Protein AF-A0A6L7KL65-F1 (afdb_monomer_lite)

pLDDT: mean 87.87, std 12.89, range [44.25, 98.12]

Structure (mmCIF, N/CA/C/O backbone):
data_AF-A0A6L7KL65-F1
#
_entry.id   AF-A0A6L7KL65-F1
#
loop_
_atom_site.group_PDB
_atom_site.id
_atom_site.type_symbol
_atom_site.label_atom_id
_atom_site.label_alt_id
_atom_site.label_comp_id
_atom_site.label_asym_id
_atom_site.label_entity_id
_atom_site.label_seq_id
_atom_site.pdbx_PDB_ins_code
_atom_site.Cartn_x
_atom_site.Cartn_y
_atom_site.Cartn_z
_atom_site.occupancy
_atom_site.B_iso_or_equiv
_atom_site.auth_seq_id
_atom_site.auth_comp_id
_atom_site.auth_asym_id
_atom_site.auth_atom_id
_atom_site.pdbx_PDB_model_num
ATOM 1 N N . LEU A 1 1 ? 13.864 4.054 -3.750 1.00 54.00 1 LEU A N 1
ATOM 2 C CA . LEU A 1 1 ? 14.875 3.076 -4.238 1.00 54.00 1 LEU A CA 1
ATOM 3 C C . LEU A 1 1 ? 14.651 2.678 -5.703 1.00 54.00 1 LEU A C 1
ATOM 5 O O . LEU A 1 1 ? 15.575 2.737 -6.502 1.00 54.00 1 LEU A O 1
ATOM 9 N N . LEU A 1 2 ? 13.419 2.357 -6.098 1.00 56.28 2 LEU A N 1
ATOM 10 C CA . LEU A 1 2 ? 13.111 1.905 -7.457 1.00 56.28 2 LEU A CA 1
ATOM 11 C C . LEU A 1 2 ? 13.418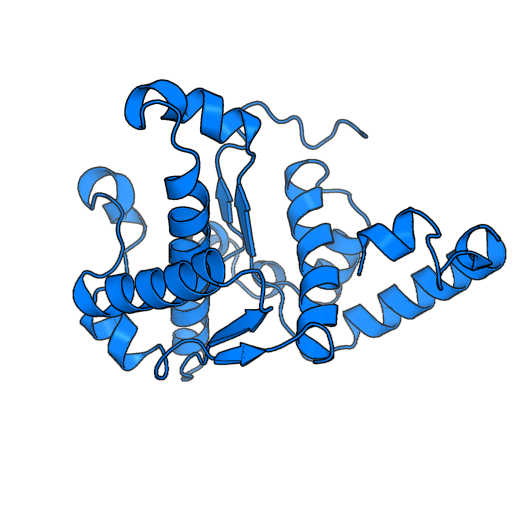 2.913 -8.587 1.00 56.28 2 LEU A C 1
ATOM 13 O O . LEU A 1 2 ? 13.883 2.522 -9.655 1.00 56.28 2 LEU A O 1
ATOM 17 N N . LEU A 1 3 ? 13.208 4.213 -8.352 1.00 50.38 3 LEU A N 1
ATOM 18 C CA . LEU A 1 3 ? 13.589 5.263 -9.310 1.00 50.38 3 LEU A CA 1
ATOM 19 C C . LEU A 1 3 ? 15.109 5.310 -9.557 1.00 50.38 3 LEU A C 1
ATOM 21 O O . LEU A 1 3 ? 15.541 5.690 -10.642 1.00 50.38 3 LEU A O 1
ATOM 25 N N . LEU A 1 4 ? 15.917 4.892 -8.575 1.00 55.88 4 LEU A N 1
ATOM 26 C CA . LEU A 1 4 ? 17.373 4.815 -8.714 1.00 55.88 4 LEU A CA 1
ATOM 27 C C . LEU A 1 4 ? 17.784 3.595 -9.547 1.00 55.88 4 LEU A C 1
ATOM 29 O O . LEU A 1 4 ? 18.629 3.745 -10.428 1.00 55.88 4 LEU A O 1
ATOM 33 N N . PHE A 1 5 ? 17.134 2.441 -9.332 1.00 61.91 5 PHE A N 1
ATOM 34 C CA . PHE A 1 5 ? 17.335 1.232 -10.140 1.00 61.91 5 PHE A CA 1
ATOM 35 C C . PHE A 1 5 ? 17.024 1.474 -11.618 1.00 61.91 5 PHE A C 1
ATOM 37 O O . PHE A 1 5 ? 17.846 1.193 -12.482 1.00 61.91 5 PHE A O 1
ATOM 44 N N . ARG A 1 6 ? 15.861 2.062 -11.915 1.00 58.38 6 ARG A N 1
ATOM 45 C CA . ARG A 1 6 ? 15.413 2.273 -13.300 1.00 58.38 6 ARG A CA 1
ATOM 46 C C . ARG A 1 6 ? 16.211 3.321 -14.064 1.00 58.38 6 ARG A C 1
ATOM 48 O O . ARG A 1 6 ? 16.315 3.234 -15.278 1.00 58.38 6 ARG A O 1
ATOM 55 N N . GLY A 1 7 ? 16.743 4.320 -13.366 1.00 60.03 7 GLY A N 1
ATOM 56 C CA . GLY A 1 7 ? 17.545 5.369 -13.989 1.00 60.03 7 GLY A CA 1
ATOM 57 C C . GLY A 1 7 ? 19.041 5.063 -14.055 1.00 60.03 7 GLY A C 1
ATOM 58 O O . GLY A 1 7 ? 19.783 5.922 -14.529 1.00 60.03 7 GLY A O 1
ATOM 59 N N . GLY A 1 8 ? 19.501 3.924 -13.515 1.00 61.38 8 GLY A N 1
ATOM 60 C CA . GLY A 1 8 ? 20.928 3.620 -13.362 1.00 61.38 8 GLY A CA 1
ATOM 61 C C . GLY A 1 8 ? 21.692 4.764 -12.687 1.00 61.38 8 GLY A C 1
ATOM 62 O O . GLY A 1 8 ? 22.752 5.180 -13.160 1.00 61.38 8 GLY A O 1
ATOM 63 N N . ARG A 1 9 ? 21.093 5.379 -11.657 1.00 72.06 9 ARG A N 1
ATOM 64 C CA . ARG A 1 9 ? 21.612 6.614 -11.051 1.00 72.06 9 ARG A CA 1
ATOM 65 C C . ARG A 1 9 ? 22.542 6.307 -9.882 1.00 72.06 9 ARG A C 1
ATOM 67 O O . ARG A 1 9 ? 22.275 5.405 -9.089 1.00 72.06 9 ARG A O 1
ATOM 74 N N . VAL A 1 10 ? 23.584 7.128 -9.735 1.00 78.62 10 VAL A N 1
ATOM 75 C CA . VAL A 1 10 ? 24.535 7.091 -8.610 1.00 78.62 10 VAL A CA 1
ATOM 76 C C . VAL A 1 10 ? 25.128 5.680 -8.451 1.00 78.62 10 VAL A C 1
ATOM 78 O O . VAL A 1 10 ? 25.749 5.178 -9.384 1.00 78.62 10 VAL A O 1
ATOM 81 N N . ASN A 1 11 ? 24.863 5.004 -7.329 1.00 79.75 11 ASN A N 1
ATOM 82 C CA . ASN A 1 11 ? 25.394 3.682 -6.980 1.00 79.75 11 ASN A CA 1
ATOM 83 C C . ASN A 1 11 ? 24.841 2.533 -7.843 1.00 79.75 11 ASN A C 1
ATOM 85 O O . ASN A 1 11 ? 25.248 1.388 -7.673 1.00 79.75 11 ASN A O 1
ATOM 89 N N . PHE A 1 12 ? 23.916 2.825 -8.760 1.00 83.44 12 PHE A N 1
ATOM 90 C CA . PHE A 1 12 ? 23.309 1.856 -9.674 1.00 83.44 12 PHE A CA 1
ATOM 91 C C . PHE A 1 12 ? 23.705 2.084 -11.135 1.00 83.44 12 PHE A C 1
ATOM 93 O O . PHE A 1 12 ? 23.078 1.534 -12.034 1.00 83.44 12 PHE A O 1
ATOM 100 N N . SER A 1 13 ? 24.744 2.882 -11.400 1.00 85.56 13 SER A N 1
ATOM 101 C CA . SER A 1 13 ? 25.255 3.118 -12.760 1.00 85.56 13 SER A CA 1
ATOM 102 C C . SER A 1 13 ? 25.654 1.834 -13.490 1.00 85.56 13 SER A C 1
ATOM 104 O O . SER A 1 13 ? 25.517 1.757 -14.708 1.00 85.56 13 SER A O 1
ATOM 106 N N . TRP A 1 14 ? 26.068 0.805 -12.753 1.00 86.19 14 TRP A N 1
ATOM 107 C CA . TRP A 1 14 ? 26.394 -0.517 -13.284 1.00 86.19 14 TRP A CA 1
ATOM 108 C C . TRP A 1 14 ? 25.188 -1.252 -13.892 1.00 86.19 14 TRP A C 1
ATOM 110 O O . TRP A 1 14 ? 25.396 -2.103 -14.751 1.00 86.19 14 TRP A O 1
ATOM 120 N N . LEU A 1 15 ? 23.944 -0.883 -13.545 1.00 86.81 15 LEU A N 1
ATOM 121 C CA . LEU A 1 15 ? 22.729 -1.398 -14.201 1.00 86.81 15 LEU A CA 1
ATOM 122 C C . LEU A 1 15 ? 22.558 -0.890 -15.639 1.00 86.81 15 LEU A C 1
ATOM 124 O O . LEU A 1 15 ? 21.648 -1.319 -16.339 1.00 86.81 15 LEU A O 1
ATOM 128 N N . LYS A 1 16 ? 23.419 0.020 -16.108 1.00 85.50 16 LYS A N 1
ATOM 129 C CA . LYS A 1 16 ? 23.490 0.360 -17.534 1.00 85.50 16 LYS A CA 1
ATOM 130 C C . LYS A 1 16 ? 24.086 -0.776 -18.369 1.00 85.50 16 LYS A C 1
ATOM 132 O O . LYS A 1 16 ? 23.892 -0.780 -19.578 1.00 85.50 16 LYS A O 1
ATOM 137 N N . ASN A 1 17 ? 24.800 -1.719 -17.746 1.00 89.38 17 ASN A N 1
ATOM 138 C CA . ASN A 1 17 ? 25.206 -2.957 -18.400 1.00 89.38 17 ASN A CA 1
ATOM 139 C C . ASN A 1 17 ? 23.986 -3.906 -18.471 1.00 89.38 17 ASN A C 1
ATOM 141 O O . ASN A 1 17 ? 23.485 -4.299 -17.413 1.00 89.38 17 ASN A O 1
ATOM 145 N N . PRO A 1 18 ? 23.514 -4.287 -19.675 1.00 88.81 18 PRO A N 1
ATOM 146 C CA . PRO A 1 18 ? 22.304 -5.095 -19.829 1.00 88.81 18 PRO A CA 1
ATOM 147 C C . PRO A 1 18 ? 22.384 -6.477 -19.178 1.00 88.81 18 PRO A C 1
ATOM 149 O O . PRO A 1 18 ? 21.407 -6.917 -18.582 1.00 88.81 18 PRO A O 1
ATOM 152 N N . GLU A 1 19 ? 23.534 -7.147 -19.248 1.00 90.62 19 GLU A N 1
ATOM 153 C CA . GLU A 1 19 ? 23.715 -8.491 -18.685 1.00 90.62 19 GLU A CA 1
ATOM 154 C C . GLU A 1 19 ? 23.601 -8.452 -17.161 1.00 90.62 19 GLU A C 1
ATOM 156 O O . GLU A 1 19 ? 22.791 -9.171 -16.573 1.00 90.62 19 GLU A O 1
ATOM 161 N N . ARG A 1 20 ? 24.314 -7.511 -16.528 1.00 89.69 20 ARG A N 1
ATOM 162 C CA . ARG A 1 20 ? 24.231 -7.295 -15.075 1.00 89.69 20 ARG A CA 1
ATOM 163 C C . ARG A 1 20 ? 22.839 -6.861 -14.636 1.00 89.69 20 ARG A C 1
ATOM 165 O O . ARG A 1 20 ? 22.394 -7.229 -13.554 1.00 89.69 20 ARG A O 1
ATOM 172 N N . ALA A 1 21 ? 22.151 -6.062 -15.451 1.00 88.06 21 ALA A N 1
ATOM 173 C CA . ALA A 1 21 ? 20.786 -5.648 -15.159 1.00 88.06 21 ALA A CA 1
ATOM 174 C C . ALA A 1 21 ? 19.811 -6.828 -15.203 1.00 88.06 21 ALA A C 1
ATOM 176 O O . ALA A 1 21 ? 18.972 -6.945 -14.314 1.00 88.06 21 ALA A O 1
ATOM 177 N N . VAL A 1 22 ? 19.921 -7.706 -16.204 1.00 89.38 22 VAL A N 1
ATOM 178 C CA . VAL A 1 22 ? 19.080 -8.906 -16.317 1.00 89.38 22 VAL A CA 1
ATOM 179 C C . VAL A 1 22 ? 19.305 -9.837 -15.130 1.00 89.38 22 VAL A C 1
ATOM 181 O O . VAL A 1 22 ? 18.333 -10.263 -14.507 1.00 89.38 22 VAL A O 1
ATOM 184 N N . GLU A 1 23 ? 20.563 -10.112 -14.789 1.00 92.69 23 GLU A N 1
ATOM 185 C CA . GLU A 1 23 ? 20.916 -10.958 -13.648 1.00 92.69 23 GLU A CA 1
ATOM 186 C C . GLU A 1 23 ? 20.381 -10.378 -12.334 1.00 92.69 23 GLU A C 1
ATOM 188 O O . GLU A 1 23 ? 19.606 -11.037 -11.639 1.00 92.69 23 GLU A O 1
ATOM 193 N N . PHE A 1 24 ? 20.684 -9.109 -12.052 1.00 92.19 24 PHE A N 1
ATOM 194 C CA . P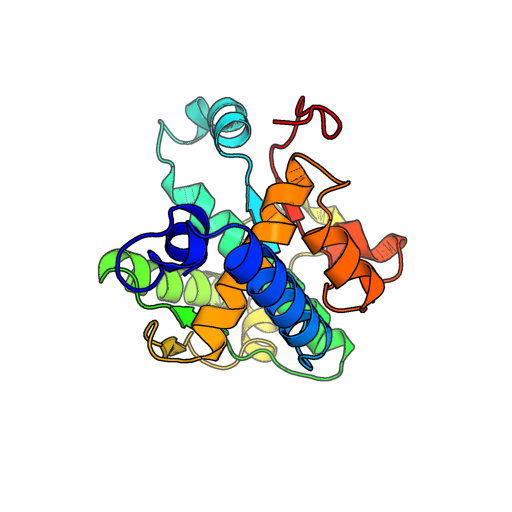HE A 1 24 ? 20.231 -8.445 -10.834 1.00 92.19 24 PHE A CA 1
ATOM 195 C C . PHE A 1 24 ? 18.707 -8.383 -10.721 1.00 92.19 24 PHE A C 1
ATOM 197 O O . PHE A 1 24 ? 18.159 -8.604 -9.646 1.00 92.19 24 PHE A O 1
ATOM 204 N N . LEU A 1 25 ? 17.994 -8.060 -11.806 1.00 89.62 25 LEU A N 1
ATOM 205 C CA . LEU A 1 25 ? 16.533 -7.974 -11.769 1.00 89.62 25 LEU A CA 1
ATOM 206 C C . LEU A 1 25 ? 15.889 -9.345 -11.541 1.00 89.62 25 LEU A C 1
ATOM 208 O O . LEU A 1 25 ? 14.871 -9.414 -10.853 1.00 89.62 25 LEU A O 1
ATOM 212 N N . ARG A 1 26 ? 16.488 -10.421 -12.068 1.00 91.88 26 ARG A N 1
ATOM 213 C CA . ARG A 1 26 ? 16.058 -11.799 -11.801 1.00 91.88 26 ARG A CA 1
ATOM 214 C C . ARG A 1 26 ? 16.254 -12.162 -10.330 1.00 91.88 26 ARG A C 1
ATOM 216 O O . ARG A 1 26 ? 15.310 -12.622 -9.697 1.00 91.88 26 ARG A O 1
ATOM 223 N N . GLU A 1 27 ? 17.439 -11.911 -9.777 1.00 95.00 27 GLU A N 1
ATOM 224 C CA . GLU A 1 27 ? 17.730 -12.165 -8.359 1.00 95.00 27 GLU A CA 1
ATOM 225 C C . GLU A 1 27 ? 16.866 -11.310 -7.431 1.00 95.00 27 GLU A C 1
ATOM 227 O O . GLU A 1 27 ? 16.397 -11.778 -6.395 1.00 95.00 27 GLU A O 1
ATOM 232 N N . LEU A 1 28 ? 16.607 -10.058 -7.810 1.00 93.44 28 LEU A N 1
ATOM 233 C CA . LEU A 1 28 ? 15.724 -9.175 -7.064 1.00 93.44 28 LEU A CA 1
ATOM 234 C C . LEU A 1 28 ? 14.289 -9.703 -7.066 1.00 93.44 28 LEU A C 1
ATOM 236 O O . LEU A 1 28 ? 13.642 -9.687 -6.022 1.00 93.44 28 LEU A O 1
ATOM 240 N N . GLU A 1 29 ? 13.780 -10.161 -8.211 1.00 94.12 29 GLU A N 1
ATOM 241 C CA . GLU A 1 29 ? 12.460 -10.788 -8.279 1.00 94.12 29 GLU A CA 1
ATOM 242 C C . GLU A 1 29 ? 12.403 -12.025 -7.378 1.00 94.12 29 GLU A C 1
ATOM 244 O O . GLU A 1 29 ? 11.503 -12.113 -6.543 1.00 94.12 29 GLU A O 1
ATOM 249 N N . GLU A 1 30 ? 13.392 -12.920 -7.477 1.00 96.06 30 GLU A N 1
ATOM 250 C CA . GLU A 1 30 ? 13.499 -14.127 -6.651 1.00 96.06 30 GLU A CA 1
ATOM 251 C C . GLU A 1 30 ? 13.540 -13.797 -5.153 1.00 96.06 30 GLU A C 1
ATOM 253 O O . GLU A 1 30 ? 12.812 -14.389 -4.351 1.00 96.06 30 GLU A O 1
ATOM 258 N N . PHE A 1 31 ? 14.331 -12.798 -4.768 1.00 96.44 31 PHE A N 1
ATOM 259 C CA . PHE A 1 31 ? 14.367 -12.290 -3.406 1.00 96.44 31 PHE A CA 1
ATOM 260 C C . PHE A 1 31 ? 12.980 -11.814 -2.961 1.00 96.44 31 PHE A C 1
ATOM 262 O O . PHE A 1 31 ? 12.477 -12.249 -1.923 1.00 96.44 31 PHE A O 1
ATOM 269 N N . LEU A 1 32 ? 12.321 -10.962 -3.754 1.00 96.12 32 LEU A N 1
ATOM 270 C CA . LEU A 1 32 ? 11.026 -10.386 -3.396 1.00 96.12 32 LEU A CA 1
ATOM 271 C C . LEU A 1 32 ? 9.934 -11.452 -3.270 1.00 96.12 32 LEU A C 1
ATOM 273 O O . LEU A 1 32 ? 9.154 -11.373 -2.321 1.00 96.12 32 LEU A O 1
ATOM 277 N N . VAL A 1 33 ? 9.873 -12.445 -4.163 1.00 97.06 33 VAL A N 1
ATOM 278 C CA . VAL A 1 33 ? 8.839 -13.498 -4.116 1.00 97.06 33 VAL A CA 1
ATOM 279 C C . VAL A 1 33 ? 9.018 -14.478 -2.953 1.00 97.06 33 VAL A C 1
ATOM 281 O O . VAL A 1 33 ? 8.041 -15.097 -2.525 1.00 97.06 33 VAL A O 1
ATOM 284 N N . ASN A 1 34 ? 10.232 -14.590 -2.409 1.00 96.81 34 ASN A N 1
ATOM 285 C CA . ASN A 1 34 ? 10.545 -15.464 -1.277 1.00 96.81 34 ASN A CA 1
ATOM 286 C C . ASN A 1 34 ? 10.408 -14.781 0.093 1.00 96.81 34 ASN A C 1
ATOM 288 O O . ASN A 1 34 ? 10.376 -15.463 1.119 1.00 96.81 34 ASN A O 1
ATOM 292 N N . LEU A 1 35 ? 10.271 -13.453 0.149 1.00 96.06 35 LEU A N 1
ATOM 293 C CA . LEU A 1 35 ? 10.069 -12.754 1.418 1.00 96.06 35 LEU A CA 1
ATOM 294 C C . LEU A 1 35 ? 8.723 -13.132 2.069 1.00 96.06 35 LEU A C 1
ATOM 296 O O . LEU A 1 35 ? 7.686 -13.128 1.401 1.00 96.06 35 LEU A O 1
ATOM 300 N N . PRO A 1 36 ? 8.673 -13.361 3.395 1.00 94.81 36 PRO A N 1
ATOM 301 C CA . PRO A 1 36 ? 7.441 -13.674 4.121 1.00 94.81 36 PRO A CA 1
ATOM 302 C C . PRO A 1 36 ? 6.607 -12.411 4.409 1.00 94.81 36 PRO A C 1
ATOM 304 O O . PRO A 1 36 ? 6.131 -12.195 5.523 1.00 94.81 36 PRO A O 1
ATOM 307 N N . VAL A 1 37 ? 6.443 -11.551 3.405 1.00 94.69 37 VAL A N 1
ATOM 308 C CA . VAL A 1 37 ? 5.685 -10.298 3.484 1.00 94.69 37 VAL A CA 1
ATOM 309 C C . VAL A 1 37 ? 4.479 -10.343 2.550 1.00 94.69 37 VAL A C 1
ATOM 311 O O . VAL A 1 37 ? 4.385 -11.189 1.659 1.00 94.69 37 VAL A O 1
ATOM 314 N N . MET A 1 38 ? 3.538 -9.430 2.781 1.00 95.88 38 MET A N 1
ATOM 315 C CA . MET A 1 38 ? 2.330 -9.288 1.980 1.00 95.88 38 MET A CA 1
ATOM 316 C C . MET A 1 38 ? 2.139 -7.826 1.592 1.00 95.88 38 MET A C 1
ATOM 318 O O . MET A 1 38 ? 2.052 -6.957 2.458 1.00 95.88 38 MET A O 1
ATOM 322 N N . GLY A 1 39 ? 2.078 -7.563 0.291 1.00 97.19 39 GLY A N 1
ATOM 323 C CA . GLY A 1 39 ? 1.789 -6.255 -0.273 1.00 97.19 39 GLY A CA 1
ATOM 324 C C . GLY A 1 39 ? 0.299 -5.943 -0.237 1.00 97.19 39 GLY A C 1
ATOM 325 O O . GLY A 1 39 ? -0.529 -6.747 -0.662 1.00 97.19 39 GLY A O 1
ATOM 326 N N . ILE A 1 40 ? -0.028 -4.747 0.234 1.00 97.62 40 ILE A N 1
ATOM 327 C CA . ILE A 1 40 ? -1.349 -4.130 0.148 1.00 97.62 40 ILE A CA 1
ATOM 328 C C . ILE A 1 40 ? -1.145 -2.652 -0.177 1.00 97.62 40 ILE A C 1
ATOM 330 O O . ILE A 1 40 ? -0.189 -2.040 0.301 1.00 97.62 40 ILE A O 1
ATOM 334 N N . ALA A 1 41 ? -2.013 -2.081 -1.011 1.00 97.25 41 ALA A N 1
ATOM 335 C CA . ALA A 1 41 ? -1.899 -0.686 -1.409 1.00 97.25 41 ALA A CA 1
ATOM 336 C C . ALA A 1 41 ? -3.263 -0.034 -1.660 1.00 97.25 41 ALA A C 1
ATOM 338 O O . ALA A 1 41 ? -4.248 -0.694 -2.001 1.00 97.25 41 ALA A O 1
ATOM 339 N N . ALA A 1 42 ? -3.280 1.290 -1.532 1.00 96.56 42 ALA A N 1
ATOM 340 C CA . ALA A 1 42 ? -4.314 2.158 -2.070 1.00 96.56 42 ALA A CA 1
ATOM 341 C C . ALA A 1 42 ? -3.666 3.053 -3.134 1.00 96.56 42 ALA A C 1
ATOM 343 O O . ALA A 1 42 ? -2.811 3.880 -2.829 1.00 96.56 42 ALA A O 1
ATOM 344 N N . ILE A 1 43 ? -4.040 2.841 -4.392 1.00 95.62 43 ILE A N 1
ATOM 345 C CA . ILE A 1 43 ? -3.481 3.498 -5.568 1.00 95.62 43 ILE A CA 1
ATOM 346 C C . ILE A 1 43 ? -4.520 4.467 -6.123 1.00 95.62 43 ILE A C 1
ATOM 348 O O . ILE A 1 43 ? -5.651 4.081 -6.427 1.00 95.62 43 ILE A O 1
ATOM 352 N N . ILE A 1 44 ? -4.126 5.725 -6.294 1.00 92.75 44 ILE A N 1
ATOM 353 C CA . ILE A 1 44 ? -4.983 6.767 -6.856 1.00 92.75 44 ILE A CA 1
ATOM 354 C C . ILE A 1 44 ? -4.413 7.201 -8.205 1.00 92.75 44 ILE A C 1
ATOM 356 O O . ILE A 1 44 ? -3.259 7.622 -8.300 1.00 92.75 44 ILE A O 1
ATOM 360 N N . HIS A 1 45 ? -5.226 7.114 -9.258 1.00 92.62 45 HIS A N 1
ATOM 361 C CA . HIS A 1 45 ? -4.895 7.710 -10.546 1.00 92.62 45 HIS A CA 1
ATOM 362 C C . HIS A 1 45 ? -5.090 9.225 -10.450 1.00 92.62 45 HIS A C 1
ATOM 364 O O . HIS A 1 45 ? -6.215 9.724 -10.502 1.00 92.62 45 HIS A O 1
ATOM 370 N N . ARG A 1 46 ? -3.988 9.961 -10.266 1.00 88.88 46 ARG A N 1
ATOM 371 C CA . ARG A 1 46 ? -4.016 11.409 -10.016 1.00 88.88 46 ARG A CA 1
ATOM 372 C C . ARG A 1 46 ? -4.774 12.209 -11.090 1.00 88.88 46 ARG A C 1
ATOM 374 O O . ARG A 1 46 ? -5.594 13.024 -10.681 1.00 88.88 46 ARG A O 1
ATOM 381 N N . PRO A 1 47 ? -4.579 12.000 -12.410 1.00 89.12 47 PRO A N 1
ATOM 382 C CA . PRO A 1 47 ? -5.362 12.706 -13.429 1.00 89.12 47 PRO A CA 1
ATOM 383 C C . PRO A 1 47 ? -6.871 12.505 -13.264 1.00 89.12 47 PRO A C 1
ATOM 385 O O . PRO A 1 47 ? -7.613 13.480 -13.213 1.00 89.12 47 PRO A O 1
ATOM 388 N N . GLY A 1 48 ? -7.317 11.261 -13.076 1.00 89.88 48 GLY A N 1
ATOM 389 C CA . GLY A 1 48 ? -8.730 10.964 -12.834 1.00 89.88 48 GLY A CA 1
ATOM 390 C C . GLY A 1 48 ? -9.253 11.533 -11.513 1.00 89.88 48 GLY A C 1
ATOM 391 O O . GLY A 1 48 ? -10.396 11.973 -11.447 1.00 89.88 48 GLY A O 1
ATOM 392 N N . TYR A 1 49 ? -8.429 11.562 -10.459 1.00 87.81 49 TYR A N 1
ATOM 393 C CA . TYR A 1 49 ? -8.800 12.185 -9.185 1.00 87.81 49 TYR A CA 1
ATOM 394 C C . TYR A 1 49 ? -9.010 13.692 -9.349 1.00 87.81 49 TYR A C 1
ATOM 396 O O . TYR A 1 49 ? -10.024 14.220 -8.906 1.00 87.81 49 TYR A O 1
ATOM 404 N N . VAL A 1 50 ? -8.080 14.378 -10.019 1.00 86.19 50 VAL A N 1
ATOM 405 C CA . VAL A 1 50 ? -8.195 15.814 -10.298 1.00 86.19 50 VAL A CA 1
ATOM 406 C C . VAL A 1 50 ? -9.427 16.089 -11.155 1.00 86.19 50 VAL A C 1
ATOM 408 O O . VAL A 1 50 ? -10.238 16.920 -10.769 1.00 86.19 50 VAL A O 1
ATOM 411 N N . ALA A 1 51 ? -9.629 15.345 -12.247 1.00 86.94 51 ALA A N 1
ATOM 412 C CA . ALA A 1 51 ? -10.803 15.504 -13.106 1.00 86.94 51 ALA A CA 1
ATOM 413 C C . ALA A 1 51 ? -12.129 15.326 -12.345 1.00 86.94 51 ALA A C 1
ATOM 415 O O . ALA A 1 51 ? -13.108 15.995 -12.648 1.00 86.94 51 ALA A O 1
ATOM 416 N N . ARG A 1 52 ? -12.158 14.443 -11.339 1.00 84.88 52 ARG A N 1
ATOM 417 C CA . ARG A 1 52 ? -13.354 14.180 -10.533 1.00 84.88 52 ARG A CA 1
ATOM 418 C C . ARG A 1 52 ? -13.597 15.206 -9.426 1.00 84.88 52 ARG A C 1
ATOM 420 O O . ARG A 1 52 ? -14.748 15.450 -9.086 1.00 84.88 52 ARG A O 1
ATOM 427 N N . TYR A 1 53 ? -12.540 15.730 -8.809 1.00 82.12 53 TYR A N 1
ATOM 428 C CA . TYR A 1 53 ? -12.643 16.450 -7.535 1.00 82.12 53 TYR A CA 1
ATOM 429 C C . TYR A 1 53 ? -12.101 17.884 -7.560 1.00 82.12 53 TYR A C 1
ATOM 431 O O . TYR A 1 53 ? -12.119 18.542 -6.520 1.00 82.12 53 TYR A O 1
ATOM 439 N N . ALA A 1 54 ? -11.619 18.381 -8.704 1.00 80.75 54 ALA A N 1
ATOM 440 C CA . ALA A 1 54 ? -11.075 19.736 -8.817 1.00 80.75 54 ALA A CA 1
ATOM 441 C C . ALA A 1 54 ? -12.065 20.808 -8.334 1.00 80.75 54 ALA A C 1
ATOM 443 O O . ALA A 1 54 ? -11.674 21.673 -7.552 1.00 80.75 54 ALA A O 1
ATOM 444 N N . GLU A 1 55 ? -13.336 20.700 -8.736 1.00 79.31 55 GLU A N 1
ATOM 445 C CA . GLU A 1 55 ? -14.404 21.634 -8.352 1.00 79.31 55 GLU A CA 1
ATOM 446 C C . GLU A 1 55 ? -14.792 21.505 -6.872 1.00 79.31 55 GLU A C 1
ATOM 448 O O . GLU A 1 55 ? -15.031 22.503 -6.203 1.00 79.31 55 GLU A O 1
ATOM 453 N N . GLN A 1 56 ? -14.801 20.283 -6.328 1.00 74.62 56 GLN A N 1
ATOM 454 C CA . GLN A 1 56 ? -15.229 20.026 -4.948 1.00 74.62 56 GLN A CA 1
ATOM 455 C C . GLN A 1 56 ? -14.217 20.515 -3.899 1.00 74.62 56 GLN A C 1
ATOM 457 O O . GLN A 1 56 ? -14.594 20.812 -2.766 1.00 74.62 56 GLN A O 1
ATOM 462 N N . TYR A 1 57 ? -12.926 20.536 -4.236 1.00 70.81 57 TYR A N 1
ATOM 463 C CA . TYR A 1 57 ? -11.859 20.836 -3.276 1.00 70.81 57 TYR A CA 1
ATOM 464 C C . TYR A 1 57 ? -11.049 22.082 -3.621 1.00 70.81 57 TYR A C 1
ATOM 466 O O . TYR A 1 57 ? -9.940 22.214 -3.107 1.00 70.81 57 TYR A O 1
ATOM 474 N N . GLU A 1 58 ? -11.571 22.965 -4.479 1.00 68.06 58 GLU A N 1
ATOM 475 C CA . GLU A 1 58 ? -10.913 24.219 -4.886 1.00 68.06 58 GLU A CA 1
ATOM 476 C C . GLU A 1 58 ? -9.444 23.999 -5.303 1.00 68.06 58 GLU A C 1
ATOM 478 O O . GLU A 1 58 ? -8.537 24.756 -4.967 1.00 68.06 58 GLU A O 1
ATOM 483 N N . GLY A 1 59 ? -9.178 22.881 -5.987 1.00 58.97 59 GLY A N 1
ATOM 484 C CA . GLY A 1 59 ? -7.827 22.516 -6.411 1.00 58.97 59 GLY A CA 1
ATOM 485 C C . GLY A 1 59 ? -6.875 22.037 -5.306 1.00 58.97 59 GLY A C 1
ATOM 486 O O . GLY A 1 59 ? -5.692 21.885 -5.592 1.00 58.97 59 GLY A O 1
ATOM 487 N N . SER A 1 60 ? -7.335 21.748 -4.082 1.00 62.25 60 SER A N 1
ATOM 488 C CA . SER A 1 60 ? -6.495 21.220 -2.997 1.00 62.25 60 SER A CA 1
ATOM 489 C C . SER A 1 60 ? -6.236 19.708 -3.148 1.00 62.25 60 SER A C 1
ATOM 491 O O . SER A 1 60 ? -7.103 18.886 -2.826 1.00 62.25 60 SER A O 1
ATOM 493 N N . PRO A 1 61 ? -5.032 19.277 -3.586 1.00 58.34 61 PRO A N 1
ATOM 494 C CA . PRO A 1 61 ? -4.699 17.857 -3.739 1.00 58.34 61 PRO A CA 1
ATOM 495 C C . PRO A 1 61 ? -4.596 17.117 -2.394 1.00 58.34 61 PRO A C 1
ATOM 497 O O . PRO A 1 61 ? -4.559 15.889 -2.371 1.00 58.34 61 PRO A O 1
ATOM 500 N N . TRP A 1 62 ? -4.589 17.847 -1.273 1.00 55.22 62 TRP A N 1
ATOM 501 C CA . TRP A 1 62 ? -4.321 17.346 0.079 1.00 55.22 62 TRP A CA 1
ATOM 502 C C . TRP A 1 62 ? -5.307 16.291 0.591 1.00 55.22 62 TRP A C 1
ATOM 504 O O . TRP A 1 62 ? -4.964 15.488 1.458 1.00 55.22 62 TRP A O 1
ATOM 514 N N . ARG A 1 63 ? -6.525 16.219 0.040 1.00 71.88 63 ARG A N 1
ATOM 515 C CA . ARG A 1 63 ? -7.473 15.154 0.411 1.00 71.88 63 ARG A CA 1
ATOM 516 C C . ARG A 1 63 ? -7.127 13.790 -0.194 1.00 71.88 63 ARG A C 1
ATOM 518 O O . ARG A 1 63 ? -7.640 12.776 0.284 1.00 71.88 63 ARG A O 1
ATOM 525 N N . MET A 1 64 ? -6.246 13.746 -1.195 1.00 85.88 64 MET A N 1
ATOM 526 C CA . MET A 1 64 ? -5.845 12.506 -1.857 1.00 85.88 64 MET A CA 1
ATOM 527 C C . MET A 1 64 ? -5.047 11.600 -0.911 1.00 85.88 64 MET A C 1
ATOM 529 O O . MET A 1 64 ? -5.375 10.422 -0.775 1.00 85.88 64 MET A O 1
ATOM 533 N N . ASP A 1 65 ? -4.064 12.156 -0.204 1.00 88.44 65 ASP A N 1
ATOM 534 C CA . ASP A 1 65 ? -3.179 11.382 0.673 1.00 88.44 65 ASP A CA 1
ATOM 535 C C . ASP A 1 65 ? -3.922 10.887 1.916 1.00 88.44 65 ASP A C 1
ATOM 537 O O . ASP A 1 65 ? -3.808 9.713 2.269 1.00 88.44 65 ASP A O 1
ATOM 541 N N . LYS A 1 66 ? -4.788 11.730 2.505 1.00 89.94 66 LYS A N 1
ATOM 542 C CA . LYS A 1 66 ? -5.709 11.314 3.578 1.00 89.94 66 LYS A CA 1
ATOM 543 C C . LYS A 1 66 ? -6.602 10.159 3.115 1.00 89.94 66 LYS A C 1
ATOM 545 O O . LYS A 1 66 ? -6.733 9.166 3.821 1.00 89.94 66 LYS A O 1
ATOM 550 N N . THR A 1 67 ? -7.166 10.249 1.908 1.00 88.94 67 THR A N 1
ATOM 551 C CA . THR A 1 67 ? -8.010 9.191 1.324 1.00 88.94 67 THR A CA 1
ATOM 552 C C . THR A 1 67 ? -7.239 7.882 1.147 1.00 88.94 67 THR A C 1
ATOM 554 O O . THR A 1 67 ? -7.711 6.828 1.578 1.00 88.94 67 THR A O 1
ATOM 557 N N . ALA A 1 68 ? -6.051 7.933 0.535 1.00 93.12 68 ALA A N 1
ATOM 558 C CA . ALA A 1 68 ? -5.213 6.753 0.334 1.00 93.12 68 ALA A CA 1
ATOM 559 C C . ALA A 1 68 ? -4.816 6.117 1.672 1.00 93.12 68 ALA A C 1
ATOM 561 O O . ALA A 1 68 ? -4.943 4.902 1.838 1.00 93.12 68 ALA A O 1
ATOM 562 N N . PHE A 1 69 ? -4.398 6.940 2.637 1.00 95.00 69 PHE A N 1
ATOM 563 C CA . PHE A 1 69 ? -4.020 6.501 3.973 1.00 95.00 69 PHE A CA 1
ATOM 564 C C . PHE A 1 69 ? -5.183 5.816 4.695 1.00 95.00 69 PHE A C 1
ATOM 566 O O . PHE A 1 69 ? -5.040 4.671 5.120 1.00 95.00 69 PHE A O 1
ATOM 573 N N . SER A 1 70 ? -6.350 6.464 4.783 1.00 94.88 70 SER A N 1
ATOM 574 C CA . SER A 1 70 ? -7.522 5.911 5.471 1.00 94.88 70 SER A CA 1
ATOM 575 C C . SER A 1 70 ? -7.950 4.562 4.893 1.00 94.88 70 SER A C 1
ATOM 577 O O . SER A 1 70 ? -8.151 3.614 5.648 1.00 94.88 70 SER A O 1
ATOM 579 N N . ILE A 1 71 ? -8.004 4.433 3.562 1.00 94.62 71 ILE A N 1
ATOM 580 C CA . ILE A 1 71 ? -8.341 3.163 2.899 1.00 94.62 71 ILE A CA 1
ATOM 581 C C . ILE A 1 71 ? -7.295 2.088 3.210 1.00 94.62 71 ILE A C 1
ATOM 583 O O . ILE A 1 71 ? -7.648 0.948 3.521 1.00 94.62 71 ILE A O 1
ATOM 587 N N . LEU A 1 72 ? -6.007 2.429 3.112 1.00 96.94 72 LEU A N 1
ATOM 588 C CA . LEU A 1 72 ? -4.924 1.478 3.341 1.00 96.94 72 LEU A CA 1
ATOM 589 C C . LEU A 1 72 ? -4.939 0.947 4.778 1.00 96.94 72 LEU A C 1
ATOM 591 O O . LEU A 1 72 ? -4.841 -0.266 4.980 1.00 96.94 72 LEU A O 1
ATOM 595 N N . ILE A 1 73 ? -5.080 1.836 5.765 1.00 97.56 73 ILE A N 1
ATOM 596 C CA . ILE A 1 73 ? -5.136 1.458 7.179 1.00 97.56 73 ILE A CA 1
ATOM 597 C C . ILE A 1 73 ? -6.363 0.598 7.454 1.00 97.56 73 ILE A C 1
ATOM 599 O O . ILE A 1 73 ? -6.226 -0.452 8.078 1.00 97.56 73 ILE A O 1
ATOM 603 N N . GLU A 1 74 ? -7.533 0.986 6.950 1.00 96.12 74 GLU A N 1
ATOM 604 C CA . GLU A 1 74 ? -8.764 0.232 7.163 1.00 96.12 74 GLU A CA 1
ATOM 605 C C . GLU A 1 74 ? -8.658 -1.202 6.636 1.00 96.12 74 GLU A C 1
ATOM 607 O O . GLU A 1 74 ? -8.909 -2.161 7.370 1.00 96.12 74 GLU A O 1
ATOM 612 N N . ARG A 1 75 ? -8.248 -1.369 5.374 1.00 96.25 75 ARG A N 1
ATOM 613 C CA . ARG A 1 75 ? -8.127 -2.697 4.758 1.00 96.25 75 ARG A CA 1
ATOM 614 C C . ARG A 1 75 ? -7.077 -3.547 5.459 1.00 96.25 75 ARG A C 1
ATOM 616 O O . ARG A 1 75 ? -7.315 -4.725 5.723 1.00 96.25 75 ARG A O 1
ATOM 623 N N . SER A 1 76 ? -5.953 -2.937 5.834 1.00 97.00 76 SER A N 1
ATOM 624 C CA . SER A 1 76 ? -4.894 -3.610 6.589 1.00 97.00 76 SER A CA 1
ATOM 625 C C . SER A 1 76 ? -5.375 -4.049 7.975 1.00 97.00 76 SER A C 1
ATOM 627 O O . SER A 1 76 ? -5.087 -5.169 8.396 1.00 97.00 76 SER A O 1
ATOM 629 N N . ALA A 1 77 ? -6.141 -3.209 8.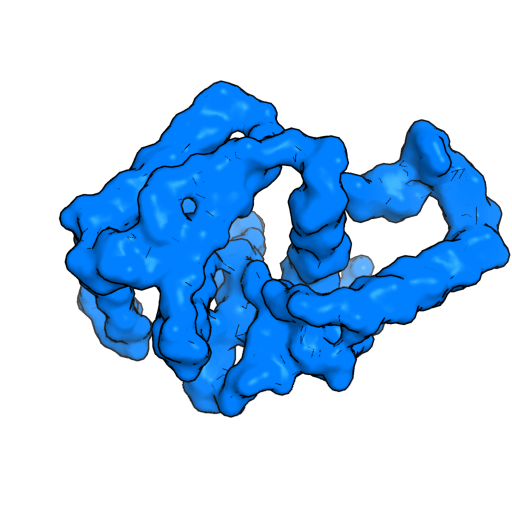677 1.00 97.12 77 ALA A N 1
ATOM 630 C CA . ALA A 1 77 ? -6.694 -3.513 9.995 1.00 97.12 77 ALA A CA 1
ATOM 631 C C . ALA A 1 77 ? -7.771 -4.605 9.921 1.00 97.12 77 ALA A C 1
ATOM 633 O O . ALA A 1 77 ? -7.726 -5.560 10.696 1.00 97.12 77 ALA A O 1
ATOM 634 N N . LYS A 1 78 ? -8.687 -4.527 8.945 1.00 95.88 78 LYS A N 1
ATOM 635 C CA . LYS A 1 78 ? -9.688 -5.574 8.675 1.00 95.88 78 LYS A CA 1
ATOM 636 C C . LYS A 1 78 ? -9.018 -6.913 8.362 1.00 95.88 78 LYS A C 1
ATOM 638 O O . LYS A 1 78 ? -9.421 -7.945 8.902 1.00 95.88 78 LYS A O 1
ATOM 643 N N . TYR A 1 79 ? -7.958 -6.905 7.554 1.00 95.50 79 TYR A N 1
ATOM 644 C CA . TYR A 1 79 ? -7.199 -8.117 7.269 1.00 95.50 79 TYR A CA 1
ATOM 645 C C . TYR A 1 79 ? -6.474 -8.653 8.511 1.00 95.50 79 TYR A C 1
ATOM 647 O O . TYR A 1 79 ? -6.579 -9.844 8.801 1.00 95.50 79 TYR A O 1
ATOM 655 N N . ALA A 1 80 ? -5.809 -7.798 9.294 1.00 95.81 80 ALA A N 1
ATOM 656 C CA . ALA A 1 80 ? -5.177 -8.203 10.552 1.00 95.81 80 ALA A CA 1
ATOM 657 C C . ALA A 1 80 ? -6.195 -8.845 11.513 1.00 95.81 80 ALA A C 1
ATOM 659 O O . ALA A 1 80 ? -5.939 -9.938 12.024 1.00 95.81 80 ALA A O 1
ATOM 660 N N . ARG A 1 81 ? -7.383 -8.240 11.662 1.00 96.19 81 ARG A N 1
ATOM 661 C CA . ARG A 1 81 ? -8.502 -8.787 12.444 1.00 96.19 81 ARG A CA 1
ATOM 662 C C . ARG A 1 81 ? -8.904 -10.181 11.970 1.00 96.19 81 ARG A C 1
ATOM 664 O O . ARG A 1 81 ? -9.033 -11.078 12.795 1.00 96.19 81 ARG A O 1
ATOM 671 N N . SER A 1 82 ? -9.022 -10.396 10.656 1.00 94.31 82 SER A N 1
ATOM 672 C CA . SER A 1 82 ? -9.348 -11.718 10.083 1.00 94.31 82 SER A CA 1
ATOM 673 C C . SER A 1 82 ? -8.316 -12.808 10.410 1.00 94.31 82 SER A C 1
ATOM 675 O O . SER A 1 82 ? -8.597 -13.996 10.277 1.00 94.31 82 SER A O 1
ATOM 677 N N . LYS A 1 83 ? -7.110 -12.413 10.836 1.00 94.81 83 LYS A N 1
ATOM 678 C CA . LYS A 1 83 ? -6.031 -13.306 11.273 1.00 94.81 83 LYS A CA 1
ATOM 679 C C . LYS A 1 83 ? -5.874 -13.360 12.796 1.00 94.81 83 LYS A C 1
ATOM 681 O O . LYS A 1 83 ? -4.867 -13.884 13.262 1.00 94.81 83 LYS A O 1
ATOM 686 N N . GLY A 1 84 ? -6.813 -12.795 13.562 1.00 97.06 84 GLY A N 1
ATOM 687 C CA . GLY A 1 84 ? -6.724 -12.698 15.023 1.00 97.06 84 GLY A CA 1
ATOM 688 C C . GLY A 1 84 ? -5.582 -11.794 15.499 1.00 97.06 84 GLY A C 1
ATOM 689 O O . GLY A 1 84 ? -5.002 -12.028 16.556 1.00 97.06 84 GLY A O 1
ATOM 690 N N . ARG A 1 85 ? -5.194 -10.795 14.696 1.00 97.44 85 ARG A N 1
ATOM 691 C CA . ARG A 1 85 ? -4.050 -9.907 14.954 1.00 97.44 85 ARG A CA 1
ATOM 692 C C . ARG A 1 85 ? -4.478 -8.445 15.032 1.00 97.44 85 ARG A C 1
ATOM 694 O O . ARG A 1 85 ? -5.535 -8.053 14.549 1.00 97.44 85 ARG A O 1
ATOM 701 N N . ARG A 1 86 ? -3.585 -7.630 15.595 1.00 98.00 86 ARG A N 1
ATOM 702 C CA . ARG A 1 86 ? -3.664 -6.164 15.604 1.00 98.00 86 ARG A CA 1
ATOM 703 C C . ARG A 1 86 ? -2.588 -5.566 14.701 1.00 98.00 86 ARG A C 1
ATOM 705 O O . ARG A 1 86 ? -1.551 -6.189 14.467 1.00 98.00 86 ARG A O 1
ATOM 712 N N . LEU A 1 87 ? -2.835 -4.364 14.197 1.00 98.12 87 LEU A N 1
ATOM 713 C CA . LEU A 1 87 ? -1.973 -3.673 13.245 1.00 98.12 87 LEU A CA 1
ATOM 714 C C . LEU A 1 87 ? -1.054 -2.686 13.969 1.00 98.12 87 LEU A C 1
ATOM 716 O O . LEU A 1 87 ? -1.528 -1.808 14.679 1.00 98.12 87 LEU A O 1
ATOM 720 N N . ARG A 1 88 ? 0.259 -2.773 13.748 1.00 98.06 88 ARG A N 1
ATOM 721 C CA . ARG A 1 88 ? 1.201 -1.699 14.100 1.00 98.06 88 ARG A CA 1
ATOM 722 C C . ARG A 1 88 ? 1.671 -1.019 12.826 1.00 98.06 88 ARG A C 1
ATOM 724 O O . ARG A 1 88 ? 2.106 -1.695 11.898 1.00 98.06 88 ARG A O 1
ATOM 731 N N . VAL A 1 89 ? 1.612 0.308 12.807 1.00 97.69 89 VAL A N 1
ATOM 732 C CA . VAL A 1 89 ? 1.944 1.100 11.619 1.00 97.69 89 VAL A CA 1
ATOM 733 C C . VAL A 1 89 ? 3.338 1.696 11.751 1.00 97.69 89 VAL A C 1
ATOM 735 O O . VAL A 1 89 ? 3.685 2.288 12.776 1.00 97.69 89 VAL A O 1
ATOM 738 N N . PHE A 1 90 ? 4.121 1.550 10.687 1.00 96.88 90 PHE A N 1
ATOM 739 C CA . PHE A 1 90 ? 5.410 2.202 10.491 1.00 96.88 90 PHE A CA 1
ATOM 740 C C . PHE A 1 90 ? 5.365 2.976 9.177 1.00 96.88 90 PHE A C 1
ATOM 742 O O . PHE A 1 90 ? 4.743 2.507 8.226 1.00 96.88 90 PHE A O 1
ATOM 749 N N . TYR A 1 91 ? 6.028 4.127 9.111 1.00 95.50 91 TYR A N 1
ATOM 750 C CA . TYR A 1 91 ? 6.084 4.937 7.894 1.00 95.50 91 TYR A CA 1
ATOM 751 C C . TYR A 1 91 ? 7.495 5.471 7.638 1.00 95.50 91 TYR A C 1
ATOM 753 O O . TYR A 1 91 ? 8.306 5.594 8.561 1.00 95.50 91 TYR A O 1
ATOM 761 N N . GLU A 1 92 ? 7.799 5.752 6.372 1.00 94.69 92 GLU A N 1
ATOM 762 C CA . GLU A 1 92 ? 9.038 6.418 5.980 1.00 94.69 92 GLU A CA 1
ATOM 763 C C . GLU A 1 92 ? 8.958 7.906 6.303 1.00 94.69 92 GLU A C 1
ATOM 765 O O . GLU A 1 92 ? 8.026 8.580 5.879 1.00 94.69 92 GLU A O 1
ATOM 770 N N . ARG A 1 93 ? 9.968 8.419 7.004 1.00 93.25 93 ARG A N 1
ATOM 771 C CA . ARG A 1 93 ? 10.176 9.850 7.202 1.00 93.25 93 ARG A CA 1
ATOM 772 C C . ARG A 1 93 ? 10.241 10.548 5.848 1.00 93.25 93 ARG A C 1
ATOM 774 O O . ARG A 1 93 ? 11.145 10.258 5.064 1.00 93.25 93 ARG A O 1
ATOM 781 N N . ALA A 1 94 ? 9.348 11.505 5.648 1.00 86.50 94 ALA A N 1
ATOM 782 C CA . ALA A 1 94 ? 9.366 12.401 4.505 1.00 86.50 94 ALA A CA 1
ATOM 783 C C . ALA A 1 94 ? 9.858 13.780 4.977 1.00 86.50 94 ALA A C 1
ATOM 785 O O . ALA A 1 94 ? 11.056 13.950 5.225 1.00 86.50 94 ALA A O 1
ATOM 786 N N . GLY A 1 95 ? 8.946 14.734 5.167 1.00 89.44 95 GLY A N 1
ATOM 787 C CA . GLY A 1 95 ? 9.198 16.048 5.756 1.00 89.44 95 GLY A CA 1
ATOM 788 C C . GLY A 1 95 ? 8.403 16.264 7.045 1.00 89.44 95 GLY A C 1
ATOM 789 O O . GLY A 1 95 ? 7.556 15.459 7.419 1.00 89.44 95 GLY A O 1
ATOM 790 N N . ASN A 1 96 ? 8.699 17.352 7.763 1.00 90.50 96 ASN A N 1
ATOM 791 C CA . ASN A 1 96 ? 8.069 17.621 9.063 1.00 90.50 96 ASN A CA 1
ATOM 792 C C . ASN A 1 96 ? 6.544 17.747 8.959 1.00 90.50 96 ASN A C 1
ATOM 794 O O . ASN A 1 96 ? 5.843 17.276 9.849 1.00 90.50 96 ASN A O 1
ATOM 798 N N . ARG A 1 97 ? 6.048 18.372 7.885 1.00 90.62 97 ARG A N 1
ATOM 799 C CA . ARG A 1 97 ? 4.615 18.557 7.653 1.00 90.62 97 ARG A CA 1
ATOM 800 C C . ARG A 1 97 ? 3.948 17.225 7.320 1.00 90.62 97 ARG A C 1
ATOM 802 O O . ARG A 1 97 ? 3.024 16.821 8.008 1.00 90.62 97 ARG A O 1
ATOM 809 N N . GLU A 1 98 ? 4.490 16.494 6.353 1.00 91.19 98 GLU A N 1
ATOM 810 C CA . GLU A 1 98 ? 3.967 15.195 5.922 1.00 91.19 98 GLU A CA 1
ATOM 811 C C . GLU A 1 98 ? 3.970 14.167 7.068 1.00 91.19 98 GLU A C 1
ATOM 813 O O . GLU A 1 98 ? 3.014 13.411 7.237 1.00 91.19 98 GLU A O 1
ATOM 818 N N . ASP A 1 99 ? 5.023 14.166 7.893 1.00 93.50 99 ASP A N 1
ATOM 819 C CA . ASP A 1 99 ? 5.119 13.329 9.092 1.00 93.50 99 ASP A CA 1
ATOM 820 C C . ASP A 1 99 ? 4.007 13.672 10.108 1.00 93.50 99 ASP A C 1
ATOM 822 O O . ASP A 1 99 ? 3.419 12.767 10.708 1.00 93.50 99 ASP A O 1
ATOM 826 N N . GLN A 1 100 ? 3.718 14.965 10.316 1.00 94.19 100 GLN A N 1
ATOM 827 C CA . GLN A 1 100 ? 2.630 15.425 11.191 1.00 94.19 100 GLN A CA 1
ATOM 828 C C . GLN A 1 100 ? 1.264 15.020 10.637 1.00 94.19 100 GLN A C 1
ATOM 830 O O . GLN A 1 100 ? 0.430 14.516 11.389 1.00 94.19 100 GLN A O 1
ATOM 835 N N . ASP A 1 101 ? 1.058 15.163 9.329 1.00 93.44 101 ASP A N 1
ATOM 836 C CA . ASP A 1 101 ? -0.198 14.807 8.675 1.00 93.44 101 ASP A CA 1
ATOM 837 C C . ASP A 1 101 ? -0.495 13.306 8.777 1.00 93.44 101 ASP A C 1
ATOM 839 O O . ASP A 1 101 ? -1.617 12.929 9.103 1.00 93.44 101 ASP A O 1
ATOM 843 N N . ILE A 1 102 ? 0.503 12.428 8.619 1.00 94.62 102 ILE A N 1
ATOM 844 C CA . ILE A 1 102 ? 0.336 10.976 8.827 1.00 94.62 102 ILE A CA 1
ATOM 845 C C . ILE A 1 102 ? -0.145 10.663 10.251 1.00 94.62 102 ILE A C 1
ATOM 847 O O . ILE A 1 102 ? -1.011 9.802 10.447 1.00 94.62 102 ILE A O 1
ATOM 851 N N . VAL A 1 103 ? 0.420 11.339 11.255 1.00 96.12 103 VAL A N 1
ATOM 852 C CA . VAL A 1 103 ? 0.003 11.164 12.654 1.00 96.12 103 VAL A CA 1
ATOM 853 C C . VAL A 1 103 ? -1.425 11.671 12.844 1.00 96.12 103 VAL A C 1
ATOM 855 O O . VAL A 1 103 ? -2.252 10.928 13.373 1.00 96.12 103 VAL A O 1
ATOM 858 N N . ALA A 1 104 ? -1.740 12.863 12.335 1.00 95.31 104 ALA A N 1
ATOM 859 C CA . ALA A 1 104 ? -3.075 13.447 12.410 1.00 95.31 104 ALA A CA 1
ATOM 860 C C . ALA A 1 104 ? -4.128 12.594 11.682 1.00 95.31 104 ALA A C 1
ATOM 862 O O . ALA A 1 104 ? -5.250 12.442 12.158 1.00 95.31 104 ALA A O 1
ATOM 863 N N . PHE A 1 105 ? -3.797 11.979 10.542 1.00 95.06 105 PHE A N 1
ATOM 864 C CA . PHE A 1 105 ? -4.709 11.075 9.838 1.00 95.06 105 PHE A CA 1
ATOM 865 C C . PHE A 1 105 ? -5.045 9.845 10.680 1.00 95.06 105 PHE A C 1
ATOM 867 O O . PHE A 1 105 ? -6.207 9.449 10.722 1.00 95.06 105 PHE A O 1
ATOM 874 N N . MET A 1 106 ? -4.059 9.256 11.364 1.00 96.94 106 MET A N 1
ATOM 875 C CA . MET A 1 106 ? -4.309 8.131 12.268 1.00 96.94 106 MET A CA 1
ATOM 876 C C . MET A 1 106 ? -5.140 8.546 13.484 1.00 96.94 106 MET A C 1
ATOM 878 O O . MET A 1 106 ? -6.036 7.807 13.882 1.00 96.94 106 MET A O 1
ATOM 882 N N . GLU A 1 107 ? -4.856 9.710 14.068 1.00 96.38 107 GLU A N 1
ATOM 883 C CA . GLU A 1 107 ? -5.638 10.243 15.187 1.00 96.38 107 GLU A CA 1
ATOM 884 C C . GLU A 1 107 ? -7.099 10.451 14.778 1.00 96.38 107 GLU A C 1
ATOM 886 O O . GLU A 1 107 ? -7.978 9.905 15.438 1.00 96.38 107 GLU A O 1
ATOM 891 N N . ASN A 1 108 ? -7.348 11.079 13.624 1.00 95.00 108 ASN A N 1
ATOM 892 C CA . ASN A 1 108 ? -8.695 11.250 13.075 1.00 95.00 108 ASN A CA 1
ATOM 893 C C . ASN A 1 108 ? -9.426 9.909 12.880 1.00 95.00 108 ASN A C 1
ATOM 895 O O . ASN A 1 108 ? -10.603 9.800 13.202 1.00 95.00 108 ASN A O 1
ATOM 899 N N . LEU A 1 109 ? -8.748 8.858 12.399 1.00 95.81 109 LEU A N 1
ATOM 900 C CA . LEU A 1 109 ? -9.373 7.531 12.277 1.00 95.81 109 LEU A CA 1
ATOM 901 C C . LEU A 1 109 ? -9.792 6.958 13.637 1.00 95.81 109 LEU A C 1
ATOM 903 O O . LEU A 1 109 ? -10.824 6.299 13.732 1.00 95.81 109 LEU A O 1
ATOM 907 N N . LYS A 1 110 ? -9.001 7.195 14.685 1.00 96.31 110 LYS A N 1
ATOM 908 C CA . LYS A 1 110 ? -9.271 6.695 16.040 1.00 96.31 110 LYS A CA 1
ATOM 909 C C . LYS A 1 110 ? -10.309 7.517 16.802 1.00 96.31 110 LYS A C 1
ATOM 911 O O . LYS A 1 110 ? -10.883 6.993 17.750 1.00 96.31 110 LYS A O 1
ATOM 916 N N . THR A 1 111 ? -10.549 8.767 16.414 1.00 95.06 111 THR A N 1
ATOM 917 C CA . THR A 1 111 ? -11.535 9.650 17.058 1.00 95.06 111 THR A CA 1
ATOM 918 C C . THR A 1 111 ? -12.854 9.715 16.292 1.00 95.06 111 THR A C 1
ATOM 920 O O . THR A 1 111 ? -13.915 9.672 16.905 1.00 95.06 111 THR A O 1
ATOM 923 N N . GLU A 1 112 ? -12.802 9.778 14.962 1.00 92.25 112 GLU A N 1
ATOM 924 C CA . GLU A 1 112 ? -13.962 10.008 14.088 1.00 92.25 112 GLU A CA 1
ATOM 925 C C . GLU A 1 112 ? -14.357 8.762 13.279 1.00 92.25 112 GLU A C 1
ATOM 927 O O . GLU A 1 112 ? -15.495 8.649 12.827 1.00 92.25 112 GLU A O 1
ATOM 932 N N . GLY A 1 113 ? -13.449 7.795 13.111 1.00 91.25 113 GLY A N 1
ATOM 933 C CA . GLY A 1 113 ? -13.659 6.633 12.247 1.00 91.25 113 GLY A CA 1
ATOM 934 C C . GLY A 1 113 ? -13.348 6.926 10.778 1.00 91.25 113 GLY A C 1
ATOM 935 O O . GLY A 1 113 ? -12.537 7.794 10.446 1.00 91.25 113 GLY A O 1
ATOM 936 N N . MET A 1 114 ? -13.956 6.161 9.867 1.00 89.56 114 MET A N 1
ATOM 937 C CA . MET A 1 114 ? -13.742 6.355 8.430 1.00 89.56 114 MET A CA 1
ATOM 938 C C . MET A 1 114 ? -14.290 7.709 7.937 1.00 89.56 114 MET A C 1
ATOM 940 O O . MET A 1 114 ? -15.469 7.989 8.131 1.00 89.56 114 MET A O 1
ATOM 944 N N . PRO A 1 115 ? -13.497 8.515 7.200 1.00 82.50 115 PRO A N 1
ATOM 945 C CA . PRO A 1 115 ? -13.875 9.875 6.800 1.00 82.50 115 PRO A CA 1
ATOM 946 C C . PRO A 1 115 ? -14.790 9.938 5.560 1.00 82.50 115 PRO A C 1
ATOM 948 O O . PRO A 1 115 ? -14.888 10.987 4.922 1.00 82.50 115 PRO A O 1
ATOM 951 N N . PHE A 1 116 ? -15.401 8.821 5.153 1.00 74.56 116 PHE A N 1
ATOM 952 C CA . PHE A 1 116 ? -16.229 8.749 3.947 1.00 74.56 116 PHE A CA 1
ATOM 953 C C . PHE A 1 116 ? -17.711 8.754 4.307 1.00 74.56 116 PHE A C 1
ATOM 955 O O . PHE A 1 116 ? -18.126 8.082 5.246 1.00 74.56 116 PHE A O 1
ATOM 962 N N . ASP A 1 117 ? -18.507 9.489 3.526 1.00 62.19 117 ASP A N 1
ATOM 963 C CA . ASP A 1 117 ? -19.951 9.594 3.726 1.00 62.19 117 ASP A CA 1
ATOM 964 C C . ASP A 1 117 ? -20.603 8.203 3.719 1.00 62.19 117 ASP A C 1
ATOM 966 O O . ASP A 1 117 ? -20.512 7.452 2.735 1.00 62.19 117 ASP A O 1
ATOM 970 N N . GLY A 1 118 ? -21.268 7.879 4.830 1.00 53.56 118 GLY A N 1
ATOM 971 C CA . GLY A 1 118 ? -21.993 6.633 5.032 1.00 53.56 118 GLY A CA 1
ATOM 972 C C . GLY A 1 118 ? -23.080 6.402 3.985 1.00 53.56 118 GLY A C 1
ATOM 973 O O . GLY A 1 118 ? -23.344 5.252 3.664 1.00 53.56 118 GLY A O 1
ATOM 974 N N . LYS A 1 119 ? -23.647 7.445 3.362 1.00 49.66 119 LYS A N 1
ATOM 975 C CA . LYS A 1 119 ? -24.677 7.284 2.319 1.00 49.66 119 LYS A CA 1
ATOM 976 C C . LYS A 1 119 ? -24.131 6.687 1.019 1.00 49.66 119 LYS A C 1
ATOM 978 O O . LYS A 1 119 ? -24.780 5.836 0.424 1.00 49.66 119 LYS A O 1
ATOM 983 N N . ASN A 1 120 ? -22.922 7.078 0.608 1.00 53.88 120 ASN A N 1
ATOM 984 C CA . ASN A 1 120 ? -22.266 6.569 -0.607 1.00 53.88 120 ASN A CA 1
ATOM 985 C C . ASN A 1 120 ? -21.334 5.374 -0.340 1.00 53.88 120 ASN A C 1
ATOM 987 O O . ASN A 1 120 ? -20.927 4.683 -1.273 1.00 53.88 120 ASN A O 1
ATOM 991 N N . SER A 1 121 ? -20.990 5.131 0.930 1.00 56.03 121 SER A N 1
ATOM 992 C CA . SER A 1 121 ? -20.002 4.124 1.341 1.00 56.03 121 SER A CA 1
ATOM 993 C C . SER A 1 121 ? -20.575 3.034 2.255 1.00 56.03 121 SER A C 1
ATOM 995 O O . SER A 1 121 ? -19.814 2.174 2.697 1.00 56.03 121 SER A O 1
ATOM 997 N N . ALA A 1 122 ? -21.893 3.026 2.509 1.00 51.47 122 ALA A N 1
ATOM 998 C CA . ALA A 1 122 ? -22.594 2.047 3.355 1.00 51.47 122 ALA A CA 1
ATOM 999 C C . ALA A 1 122 ? -22.230 0.595 3.017 1.00 51.47 122 ALA A C 1
ATOM 1001 O O . ALA A 1 122 ? -22.020 -0.215 3.917 1.00 51.47 122 ALA A O 1
ATOM 1002 N N . ALA A 1 123 ? -22.069 0.287 1.727 1.00 56.66 123 ALA A N 1
ATOM 1003 C CA . ALA A 1 123 ? -21.715 -1.047 1.245 1.00 56.66 123 ALA A CA 1
ATOM 1004 C C . ALA A 1 123 ? -20.336 -1.547 1.728 1.00 56.66 123 ALA A C 1
ATOM 1006 O O . ALA A 1 123 ? -20.066 -2.744 1.681 1.00 56.66 123 ALA A O 1
ATOM 1007 N N . TYR A 1 124 ? -19.448 -0.655 2.183 1.00 60.19 124 TYR A N 1
ATOM 1008 C CA . TYR A 1 124 ? -18.086 -1.006 2.597 1.00 60.19 124 TYR A CA 1
ATOM 1009 C C . TYR A 1 124 ? -17.946 -1.307 4.097 1.00 60.19 124 TYR A C 1
ATOM 1011 O O . TYR A 1 124 ? -16.861 -1.732 4.512 1.00 60.19 124 TYR A O 1
ATOM 1019 N N . HIS A 1 125 ? -19.011 -1.104 4.892 1.00 75.00 125 HIS A N 1
ATOM 1020 C CA . HIS A 1 125 ? -19.023 -1.258 6.354 1.00 75.00 125 HIS A CA 1
ATOM 1021 C C . HIS A 1 125 ? -17.759 -0.676 6.999 1.00 75.00 125 HIS A C 1
ATOM 1023 O O . HIS A 1 125 ? -16.879 -1.412 7.457 1.00 75.00 125 HIS A O 1
ATOM 1029 N N . GLY A 1 126 ? -17.634 0.652 6.921 1.00 84.44 126 GLY A N 1
ATOM 1030 C CA . GLY A 1 126 ? -16.486 1.398 7.431 1.00 84.44 126 GLY A CA 1
ATOM 1031 C C . GLY A 1 126 ? -16.170 1.053 8.888 1.00 84.44 126 GLY A C 1
ATOM 1032 O O . GLY A 1 126 ? -17.101 0.948 9.681 1.00 84.44 126 GLY A O 1
ATOM 1033 N N . LEU A 1 127 ? -14.892 0.890 9.249 1.00 91.50 127 LEU A N 1
ATOM 1034 C CA . LEU A 1 127 ? -14.524 0.750 10.664 1.00 91.50 127 LEU A CA 1
ATOM 1035 C C . LEU A 1 127 ? -14.904 2.020 11.442 1.00 91.50 127 LEU A C 1
ATOM 1037 O O . LEU A 1 127 ? -14.593 3.141 11.022 1.00 91.50 127 LEU A O 1
ATOM 1041 N N . ALA A 1 128 ? -15.542 1.833 12.594 1.00 92.75 128 ALA A N 1
ATOM 1042 C CA . ALA A 1 128 ? -15.800 2.908 13.544 1.00 92.75 128 ALA A CA 1
ATOM 1043 C C . ALA A 1 128 ? -14.519 3.312 14.297 1.00 92.75 128 ALA A C 1
ATOM 1045 O O . ALA A 1 128 ? -13.557 2.546 14.385 1.00 92.75 128 ALA A O 1
ATOM 1046 N N . ALA A 1 129 ? -14.533 4.497 14.912 1.00 94.88 129 ALA A N 1
ATOM 1047 C CA . ALA A 1 129 ? -13.440 5.014 15.742 1.00 94.88 129 ALA A CA 1
ATOM 1048 C C . ALA A 1 129 ? -12.959 4.002 16.804 1.00 94.88 129 ALA A C 1
ATOM 1050 O O . ALA A 1 129 ? -11.772 3.687 16.888 1.00 94.88 129 ALA A O 1
ATOM 1051 N N . ALA A 1 130 ? -13.899 3.404 17.546 1.00 95.56 130 ALA A N 1
ATOM 1052 C CA . ALA A 1 130 ? -13.602 2.399 18.569 1.00 95.56 130 ALA A CA 1
ATOM 1053 C C . ALA A 1 130 ? -12.962 1.123 17.990 1.00 95.56 130 ALA A C 1
ATOM 1055 O O . ALA A 1 130 ? -12.091 0.519 18.617 1.00 95.56 130 ALA A O 1
ATOM 1056 N N . GLU A 1 131 ? -13.350 0.718 16.777 1.00 96.50 131 GLU A N 1
ATOM 1057 C CA . GLU A 1 131 ? -12.722 -0.421 16.104 1.00 96.50 131 GLU A CA 1
ATOM 1058 C C . GLU A 1 131 ? -11.293 -0.090 15.668 1.00 96.50 131 GLU A C 1
ATOM 1060 O O . GLU A 1 131 ? -10.400 -0.926 15.820 1.00 96.50 131 GLU A O 1
ATOM 1065 N N . PHE A 1 132 ? -11.047 1.123 15.159 1.00 97.12 132 PHE A N 1
ATOM 1066 C CA . PHE A 1 132 ? -9.691 1.575 14.852 1.00 97.12 132 PHE A CA 1
ATOM 1067 C C . PHE A 1 132 ? -8.809 1.607 16.090 1.00 97.12 132 PHE A C 1
ATOM 1069 O O . PHE A 1 132 ? -7.665 1.151 16.024 1.00 97.12 132 PHE A O 1
ATOM 1076 N N . ASP A 1 133 ? -9.319 2.111 17.212 1.00 96.25 133 ASP A N 1
ATOM 1077 C CA . ASP A 1 133 ? -8.528 2.188 18.431 1.00 96.25 133 ASP A CA 1
ATOM 1078 C C . ASP A 1 133 ? -8.153 0.798 18.969 1.00 96.25 133 ASP A C 1
ATOM 1080 O O . ASP A 1 133 ? -6.988 0.552 19.296 1.00 96.25 133 ASP A O 1
ATOM 1084 N N . ALA A 1 134 ? -9.095 -0.150 18.931 1.00 96.94 134 ALA A N 1
ATOM 1085 C CA . ALA A 1 134 ? -8.861 -1.531 19.342 1.00 96.94 134 ALA A CA 1
ATOM 1086 C C . ALA A 1 134 ? -7.906 -2.296 18.401 1.00 96.94 134 ALA A C 1
ATOM 1088 O O . ALA A 1 134 ? -7.073 -3.091 18.858 1.00 96.94 134 ALA A O 1
ATOM 1089 N N . LEU A 1 135 ? -8.022 -2.088 17.083 1.00 97.56 135 LEU A N 1
ATOM 1090 C CA . LEU A 1 135 ? -7.275 -2.847 16.073 1.00 97.56 135 LEU A CA 1
ATOM 1091 C C . LEU A 1 135 ? -5.901 -2.258 15.751 1.00 97.56 135 LEU A C 1
ATOM 1093 O O . LEU A 1 135 ? -4.994 -3.023 15.408 1.00 97.56 135 LEU A O 1
ATOM 1097 N N . VAL A 1 136 ? -5.726 -0.937 15.836 1.00 97.88 136 VAL A N 1
ATOM 1098 C CA . VAL A 1 136 ? -4.486 -0.251 15.456 1.00 97.88 136 VAL A CA 1
ATOM 1099 C C . VAL A 1 136 ? -3.707 0.185 16.695 1.00 97.88 136 VAL A C 1
ATOM 1101 O O . VAL A 1 136 ? -4.144 0.998 17.505 1.00 97.88 136 VAL A O 1
ATOM 1104 N N . LEU A 1 137 ? -2.501 -0.355 16.835 1.00 97.31 137 LEU A N 1
ATOM 1105 C CA . LEU A 1 137 ? -1.647 -0.189 18.002 1.00 97.31 137 LEU A CA 1
ATOM 1106 C C . LEU A 1 137 ? -0.947 1.168 18.017 1.00 97.31 137 LEU A C 1
ATOM 1108 O O . LEU A 1 137 ? -0.028 1.401 17.229 1.00 97.31 137 LEU A O 1
ATOM 1112 N N . GLY A 1 138 ? -1.298 1.988 19.009 1.00 94.75 138 GLY A N 1
ATOM 1113 C CA . GLY A 1 138 ? -0.620 3.249 19.300 1.00 94.75 138 GLY A CA 1
ATOM 1114 C C . GLY A 1 138 ? -0.620 4.226 18.122 1.00 94.75 138 GLY A C 1
ATOM 1115 O O . GLY A 1 138 ? -1.485 4.171 17.247 1.00 94.75 138 GLY A O 1
ATOM 1116 N N . LYS A 1 139 ? 0.364 5.130 18.117 1.00 94.75 139 LYS A N 1
ATOM 1117 C CA . LYS A 1 139 ? 0.604 6.068 17.013 1.00 94.75 139 LYS A CA 1
ATOM 1118 C C . LYS A 1 139 ? 1.523 5.446 15.946 1.00 94.75 139 LYS A C 1
ATOM 1120 O O . LYS A 1 139 ? 2.327 4.566 16.280 1.00 94.75 139 LYS A O 1
ATOM 1125 N N . PRO A 1 140 ? 1.458 5.894 14.677 1.00 96.56 140 PRO A N 1
ATOM 1126 C CA . PRO A 1 140 ? 2.368 5.435 13.633 1.00 96.56 140 PRO A CA 1
ATOM 1127 C C . PRO A 1 140 ? 3.829 5.727 13.994 1.00 96.56 140 PRO A C 1
ATOM 1129 O O . PRO A 1 140 ? 4.171 6.806 14.472 1.00 96.56 140 PRO A O 1
ATOM 1132 N N . ASN A 1 141 ? 4.707 4.757 13.753 1.00 96.38 141 ASN A N 1
ATOM 1133 C CA . ASN A 1 141 ? 6.111 4.830 14.138 1.00 96.38 141 ASN A CA 1
ATOM 1134 C C . ASN A 1 141 ? 6.969 5.265 12.950 1.00 96.38 141 ASN A C 1
ATOM 1136 O O . ASN A 1 141 ? 7.100 4.540 11.960 1.00 96.38 141 ASN A O 1
ATOM 1140 N N . ARG A 1 142 ? 7.607 6.426 13.073 1.00 96.31 142 ARG A N 1
ATOM 1141 C CA . ARG A 1 142 ? 8.500 6.952 12.042 1.00 96.31 142 ARG A CA 1
ATOM 1142 C C . ARG A 1 142 ? 9.764 6.106 11.902 1.00 96.31 142 ARG A C 1
ATOM 1144 O O . ARG A 1 142 ? 10.417 5.771 12.892 1.00 96.31 142 ARG A O 1
ATOM 1151 N N . ARG A 1 143 ? 10.157 5.813 10.665 1.00 96.19 143 ARG A N 1
ATOM 1152 C CA . ARG A 1 143 ? 11.405 5.132 10.292 1.00 96.19 143 ARG A CA 1
ATOM 1153 C C . ARG A 1 143 ? 12.119 5.915 9.197 1.00 96.19 143 ARG A C 1
ATOM 1155 O O . ARG A 1 143 ? 11.528 6.765 8.552 1.00 96.19 143 ARG A O 1
ATOM 1162 N N . THR A 1 144 ? 13.404 5.656 8.986 1.00 93.19 144 THR A N 1
ATOM 1163 C CA . THR A 1 144 ? 14.155 6.276 7.880 1.00 93.19 144 THR A CA 1
ATOM 1164 C C . THR A 1 144 ? 14.339 5.272 6.748 1.00 93.19 144 THR A C 1
ATOM 1166 O O . THR A 1 144 ? 14.184 4.067 6.956 1.00 93.19 144 THR A O 1
ATOM 1169 N N . LYS A 1 145 ? 14.754 5.736 5.564 1.00 87.75 145 LYS A N 1
ATOM 1170 C CA . LYS A 1 145 ? 15.066 4.852 4.428 1.00 87.75 145 LYS A CA 1
ATOM 1171 C C . LYS A 1 145 ? 16.196 3.854 4.708 1.00 87.75 145 LYS A C 1
ATOM 1173 O O . LYS A 1 145 ? 16.331 2.866 3.994 1.00 87.75 145 LYS A O 1
ATOM 1178 N N . LYS A 1 146 ? 16.967 4.053 5.785 1.00 89.69 146 LYS A N 1
ATOM 1179 C CA . LYS A 1 146 ? 17.957 3.081 6.276 1.00 89.69 146 LYS A CA 1
ATOM 1180 C C . LYS A 1 146 ? 17.315 1.800 6.824 1.00 89.69 146 LYS A C 1
ATOM 1182 O O . LYS A 1 146 ? 17.997 0.792 6.933 1.00 89.69 146 LYS A O 1
ATOM 1187 N N . THR A 1 147 ? 16.024 1.810 7.165 1.00 93.31 147 THR A N 1
ATOM 1188 C CA . THR A 1 147 ? 15.304 0.609 7.603 1.00 93.31 147 THR A CA 1
ATOM 1189 C C . THR A 1 147 ? 15.008 -0.298 6.397 1.00 93.31 147 THR A C 1
ATOM 1191 O O . THR A 1 147 ? 14.257 0.125 5.516 1.00 93.31 147 THR A O 1
ATOM 1194 N N . PRO A 1 148 ? 15.511 -1.551 6.352 1.00 92.44 148 PRO A N 1
ATOM 1195 C CA . PRO A 1 148 ? 15.351 -2.429 5.186 1.00 92.44 148 PRO A CA 1
ATOM 1196 C C . PRO A 1 148 ? 13.895 -2.643 4.761 1.00 92.44 148 PRO A C 1
ATOM 1198 O O . PRO A 1 148 ? 13.577 -2.632 3.576 1.00 92.44 148 PRO A O 1
ATOM 1201 N N . MET A 1 149 ? 12.976 -2.747 5.725 1.00 93.25 149 MET A N 1
ATOM 1202 C CA . MET A 1 149 ? 11.563 -2.966 5.414 1.00 93.25 149 MET A CA 1
ATOM 1203 C C . MET A 1 149 ? 10.888 -1.789 4.707 1.00 93.25 149 MET A C 1
ATOM 1205 O O . MET A 1 149 ? 10.006 -2.001 3.881 1.00 93.25 149 MET A O 1
ATOM 12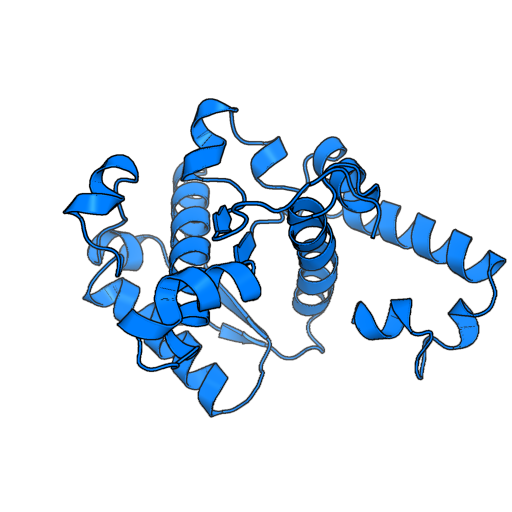09 N N . ILE A 1 150 ? 11.353 -0.562 4.949 1.00 93.25 150 ILE A N 1
ATOM 1210 C CA . ILE A 1 150 ? 10.885 0.619 4.215 1.00 93.25 150 ILE A CA 1
ATOM 1211 C C . ILE A 1 150 ? 11.341 0.563 2.750 1.00 93.25 150 ILE A C 1
ATOM 1213 O O . ILE A 1 150 ? 10.616 0.981 1.852 1.00 93.25 150 ILE A O 1
ATOM 1217 N N . GLN A 1 151 ? 12.527 0.016 2.479 1.00 90.88 151 GLN A N 1
ATOM 1218 C CA . GLN A 1 151 ? 13.012 -0.160 1.108 1.00 90.88 151 GLN A CA 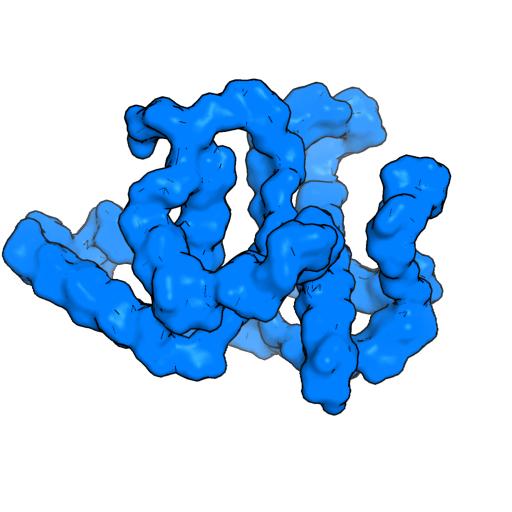1
ATOM 1219 C C . GLN A 1 151 ? 12.253 -1.267 0.370 1.00 90.88 151 GLN A C 1
ATOM 1221 O O . GLN A 1 151 ? 11.916 -1.101 -0.798 1.00 90.88 151 GLN A O 1
ATOM 1226 N N . ILE A 1 152 ? 11.939 -2.369 1.053 1.00 93.62 152 ILE A N 1
ATOM 1227 C CA . ILE A 1 152 ? 11.135 -3.462 0.487 1.00 93.62 152 ILE A CA 1
ATOM 1228 C C . ILE A 1 152 ? 9.703 -2.999 0.185 1.00 93.62 152 ILE A C 1
ATOM 1230 O O . ILE A 1 152 ? 9.154 -3.372 -0.850 1.00 93.62 152 ILE A O 1
ATOM 1234 N N . ALA A 1 153 ? 9.117 -2.136 1.022 1.00 93.31 153 ALA A N 1
ATOM 1235 C CA . ALA A 1 153 ? 7.799 -1.558 0.759 1.00 93.31 153 ALA A CA 1
ATOM 1236 C C . ALA A 1 153 ? 7.749 -0.795 -0.582 1.00 93.31 153 ALA A C 1
ATOM 1238 O O . ALA A 1 153 ? 6.818 -1.016 -1.356 1.00 93.31 153 ALA A O 1
ATOM 1239 N N . ASP A 1 154 ? 8.768 0.013 -0.917 1.00 89.31 154 ASP A N 1
ATOM 1240 C CA . ASP A 1 154 ? 8.866 0.677 -2.236 1.00 89.31 154 ASP A CA 1
ATOM 1241 C C . ASP A 1 154 ? 8.836 -0.328 -3.395 1.00 89.31 154 ASP A C 1
ATOM 1243 O O . ASP A 1 154 ? 8.232 -0.074 -4.440 1.00 89.31 154 ASP A O 1
ATOM 1247 N N . LEU A 1 155 ? 9.551 -1.445 -3.228 1.00 92.69 155 LEU A N 1
ATOM 1248 C CA . LEU A 1 155 ? 9.724 -2.461 -4.264 1.00 92.69 155 LEU A CA 1
ATOM 1249 C C . LEU A 1 155 ? 8.433 -3.222 -4.543 1.00 92.69 155 LEU A C 1
ATOM 1251 O O . LEU A 1 155 ? 8.184 -3.595 -5.684 1.00 92.69 155 LEU A O 1
ATOM 1255 N N . TYR A 1 156 ? 7.593 -3.389 -3.525 1.00 95.31 156 TYR A N 1
ATOM 1256 C CA . TYR A 1 156 ? 6.255 -3.957 -3.654 1.00 95.31 156 TYR A CA 1
ATOM 1257 C C . TYR A 1 156 ? 5.228 -2.937 -4.165 1.00 95.31 156 TYR A C 1
ATOM 1259 O O . TYR A 1 156 ? 4.331 -3.293 -4.933 1.00 95.31 156 TYR A O 1
ATOM 1267 N N . LEU A 1 157 ? 5.349 -1.667 -3.762 1.00 95.06 157 LEU A N 1
ATOM 1268 C CA . LEU A 1 157 ? 4.396 -0.612 -4.113 1.00 95.06 157 LEU A CA 1
ATOM 1269 C C . LEU A 1 157 ? 4.305 -0.397 -5.623 1.00 95.06 157 LEU A C 1
ATOM 1271 O O . LEU A 1 157 ? 3.212 -0.256 -6.168 1.00 95.06 157 LEU A O 1
ATOM 1275 N N . TYR A 1 158 ? 5.441 -0.373 -6.313 1.00 92.94 158 TYR A N 1
ATOM 1276 C CA . TYR A 1 158 ? 5.440 -0.030 -7.728 1.00 92.94 158 TYR A CA 1
ATOM 1277 C C . TYR A 1 158 ? 4.773 -1.068 -8.639 1.00 92.94 158 TYR A C 1
ATOM 1279 O O . TYR A 1 158 ? 3.965 -0.645 -9.464 1.00 92.94 158 TYR A O 1
ATOM 1287 N N . PRO A 1 159 ? 5.035 -2.388 -8.528 1.00 94.88 159 PRO A N 1
ATOM 1288 C CA . PRO A 1 159 ? 4.273 -3.384 -9.275 1.00 94.88 159 PRO A CA 1
ATOM 1289 C C . PRO A 1 159 ? 2.763 -3.240 -9.073 1.00 94.88 159 PRO A C 1
ATOM 1291 O O . PRO A 1 159 ? 2.024 -3.245 -10.054 1.00 94.88 159 PRO A O 1
ATOM 1294 N N . MET A 1 160 ? 2.309 -3.007 -7.834 1.00 96.44 160 MET A N 1
ATOM 1295 C CA . MET A 1 160 ? 0.893 -2.747 -7.546 1.00 96.44 160 MET A CA 1
ATOM 1296 C C . MET A 1 160 ? 0.394 -1.467 -8.229 1.00 96.44 160 MET A C 1
ATOM 1298 O O . MET A 1 160 ? -0.684 -1.468 -8.817 1.00 96.44 160 MET A O 1
ATOM 1302 N N . ALA A 1 161 ? 1.169 -0.382 -8.210 1.00 95.44 161 ALA A N 1
ATOM 1303 C CA . ALA A 1 161 ? 0.797 0.862 -8.879 1.00 95.44 161 ALA A CA 1
ATOM 1304 C C . ALA A 1 161 ? 0.734 0.709 -10.410 1.00 95.44 161 ALA A C 1
ATOM 1306 O O . ALA A 1 161 ? -0.233 1.152 -11.031 1.00 95.44 161 ALA A O 1
ATOM 1307 N N . LYS A 1 162 ? 1.734 0.058 -11.021 1.00 94.00 162 LYS A N 1
ATOM 1308 C CA . LYS A 1 162 ? 1.808 -0.180 -12.472 1.00 94.00 162 LYS A CA 1
ATOM 1309 C C . LYS A 1 162 ? 0.679 -1.092 -12.948 1.00 94.00 162 LYS A C 1
ATOM 1311 O O . LYS A 1 162 ? 0.124 -0.809 -14.002 1.00 94.00 162 LYS A O 1
ATOM 1316 N N . ALA A 1 163 ? 0.261 -2.069 -12.143 1.00 94.25 163 ALA A N 1
ATOM 1317 C CA . ALA A 1 163 ? -0.886 -2.930 -12.440 1.00 94.25 163 ALA A CA 1
ATOM 1318 C C . ALA A 1 163 ? -2.223 -2.183 -12.600 1.00 94.25 163 ALA A C 1
ATOM 1320 O O . ALA A 1 163 ? -3.144 -2.688 -13.234 1.00 94.25 163 ALA A O 1
ATOM 1321 N N . GLY A 1 164 ? -2.332 -0.951 -12.089 1.00 93.31 164 GLY A N 1
ATOM 1322 C CA . GLY A 1 164 ? -3.485 -0.094 -12.374 1.00 93.31 164 GLY A CA 1
ATOM 1323 C C . GLY A 1 164 ? -3.575 0.352 -13.841 1.00 93.31 164 GLY A C 1
ATOM 1324 O O . GLY A 1 164 ? -4.662 0.710 -14.291 1.00 93.31 164 GLY A O 1
ATOM 1325 N N . TYR A 1 165 ? -2.452 0.319 -14.564 1.00 93.19 165 TYR A N 1
ATOM 1326 C CA . TYR A 1 165 ? -2.298 0.742 -15.962 1.00 93.19 165 TYR A CA 1
ATOM 1327 C C . TYR A 1 165 ? -1.928 -0.404 -16.911 1.00 93.19 165 TYR A C 1
ATOM 1329 O O . TYR A 1 165 ? -2.170 -0.292 -18.102 1.00 93.19 165 TYR A O 1
ATOM 1337 N N . ASP A 1 166 ? -1.295 -1.458 -16.400 1.00 93.06 166 ASP A N 1
ATOM 1338 C CA . ASP A 1 166 ? -0.871 -2.641 -17.150 1.00 93.06 166 ASP A CA 1
ATOM 1339 C C . ASP A 1 166 ? -0.997 -3.865 -16.243 1.00 93.06 166 ASP A C 1
ATOM 1341 O O . ASP A 1 166 ? -0.102 -4.161 -15.447 1.00 93.06 166 ASP A O 1
ATOM 1345 N N . ASP A 1 167 ? -2.126 -4.561 -16.335 1.00 89.50 167 ASP A N 1
ATOM 1346 C CA . ASP A 1 167 ? -2.398 -5.753 -15.525 1.00 89.50 167 ASP A CA 1
ATOM 1347 C C . ASP A 1 167 ? -1.530 -6.962 -15.912 1.00 89.50 167 ASP A C 1
ATOM 1349 O O . ASP A 1 167 ? -1.410 -7.909 -15.133 1.00 89.50 167 ASP A O 1
ATOM 1353 N N . ASN A 1 168 ? -0.835 -6.887 -17.051 1.00 93.44 168 ASN A N 1
ATOM 1354 C CA . ASN A 1 168 ? 0.135 -7.876 -17.507 1.00 93.44 168 ASN A CA 1
ATOM 1355 C C . ASN A 1 168 ? 1.574 -7.548 -17.083 1.00 93.44 168 ASN A C 1
ATOM 1357 O O . ASN A 1 168 ? 2.525 -8.214 -17.514 1.00 93.44 168 ASN A O 1
ATOM 1361 N N . TYR A 1 169 ? 1.765 -6.544 -16.221 1.00 93.31 169 TYR A N 1
ATOM 1362 C CA . TYR A 1 169 ? 3.089 -6.168 -15.749 1.00 93.31 169 TYR A CA 1
ATOM 1363 C C . TYR A 1 169 ? 3.761 -7.336 -15.007 1.00 93.31 169 TYR A C 1
ATOM 1365 O O . TYR A 1 169 ? 3.354 -7.715 -13.907 1.00 93.31 169 TYR A O 1
ATOM 1373 N N . LYS A 1 170 ? 4.823 -7.905 -15.598 1.00 93.94 170 LYS A N 1
ATOM 1374 C CA . LYS A 1 170 ? 5.442 -9.166 -15.137 1.00 93.94 170 LYS A CA 1
ATOM 1375 C C . LYS A 1 170 ? 5.762 -9.208 -13.632 1.00 93.94 170 LYS A C 1
ATOM 1377 O O . LYS A 1 170 ? 5.352 -10.180 -13.002 1.00 93.94 170 LYS A O 1
ATOM 1382 N N . PRO A 1 171 ? 6.374 -8.176 -13.011 1.00 94.25 171 PRO A N 1
ATOM 1383 C CA . PRO A 1 171 ? 6.633 -8.201 -11.569 1.00 94.25 171 PRO A CA 1
ATOM 1384 C C . PRO A 1 171 ? 5.363 -8.260 -10.711 1.00 94.25 171 PRO A C 1
ATOM 1386 O O . PRO A 1 171 ? 5.368 -8.867 -9.644 1.00 94.25 171 PRO A O 1
ATOM 1389 N N . TYR A 1 172 ? 4.257 -7.657 -11.162 1.00 96.06 172 TYR A N 1
ATOM 1390 C CA . TYR A 1 172 ? 2.975 -7.767 -10.461 1.00 96.06 172 TYR A CA 1
ATOM 1391 C C . TYR A 1 172 ? 2.448 -9.203 -10.526 1.00 96.06 172 TYR A C 1
ATOM 1393 O O . TYR A 1 172 ? 2.093 -9.775 -9.494 1.00 96.06 172 TYR A O 1
ATOM 1401 N N . LEU A 1 173 ? 2.474 -9.815 -11.714 1.00 96.75 173 LEU A N 1
ATOM 1402 C CA . LEU A 1 173 ? 2.064 -11.206 -11.910 1.00 96.75 173 LEU A CA 1
ATOM 1403 C C . LEU A 1 173 ? 2.931 -12.187 -11.108 1.00 9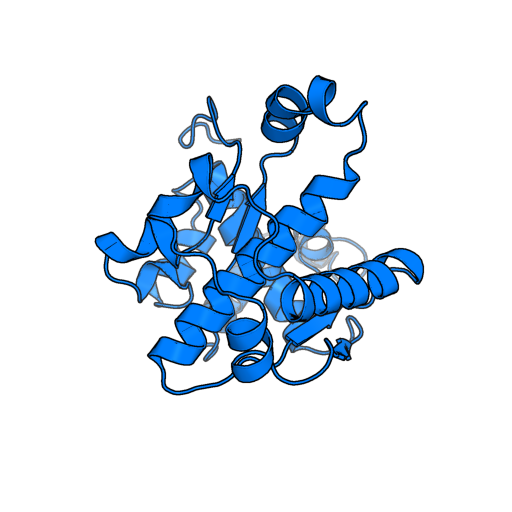6.75 173 LEU A C 1
ATOM 1405 O O . LEU A 1 173 ? 2.396 -13.122 -10.513 1.00 96.75 173 LEU A O 1
ATOM 1409 N N . ALA A 1 174 ? 4.246 -11.961 -11.039 1.00 96.88 174 ALA A N 1
ATOM 1410 C CA . ALA A 1 174 ? 5.164 -12.769 -10.240 1.00 96.88 174 ALA A CA 1
ATOM 1411 C C . ALA A 1 174 ? 4.803 -12.719 -8.745 1.00 96.88 174 ALA A C 1
ATOM 1413 O O . ALA A 1 174 ? 4.648 -13.764 -8.109 1.00 96.88 174 ALA A O 1
ATOM 1414 N N . LEU A 1 175 ? 4.568 -11.519 -8.197 1.00 97.62 175 LEU A N 1
ATOM 1415 C CA . LEU A 1 175 ? 4.142 -11.346 -6.803 1.00 97.62 175 LEU A CA 1
ATOM 1416 C C . LEU A 1 175 ? 2.754 -11.955 -6.536 1.00 97.62 175 LEU A C 1
ATOM 1418 O O . LEU A 1 175 ? 2.550 -12.567 -5.486 1.00 97.62 175 LEU A O 1
ATOM 1422 N N . MET A 1 176 ? 1.808 -11.837 -7.474 1.00 97.12 176 MET A N 1
ATOM 1423 C CA . MET A 1 176 ? 0.496 -12.494 -7.383 1.00 97.12 176 MET A CA 1
ATOM 1424 C C . MET A 1 176 ? 0.631 -14.019 -7.348 1.00 97.12 176 MET A C 1
ATOM 1426 O O . MET A 1 176 ? 0.084 -14.663 -6.452 1.00 97.12 176 MET A O 1
ATOM 1430 N N . LYS A 1 177 ? 1.395 -14.600 -8.283 1.00 97.31 177 LYS A N 1
ATOM 1431 C CA . LYS A 1 177 ? 1.632 -16.049 -8.379 1.00 97.31 177 LYS A CA 1
ATOM 1432 C C . LYS A 1 177 ? 2.304 -16.594 -7.119 1.00 97.31 177 LYS A C 1
ATOM 1434 O O . LYS A 1 177 ? 1.912 -17.646 -6.623 1.00 97.31 177 LYS A O 1
ATOM 1439 N N . ALA A 1 178 ? 3.263 -15.855 -6.565 1.00 97.50 178 ALA A N 1
ATOM 1440 C CA . ALA A 1 178 ? 3.968 -16.211 -5.334 1.00 97.50 178 ALA A CA 1
ATOM 1441 C C . ALA A 1 178 ? 3.158 -15.965 -4.045 1.00 97.50 178 ALA A C 1
ATOM 1443 O O . ALA A 1 178 ? 3.675 -16.134 -2.941 1.00 97.50 178 ALA A O 1
ATOM 1444 N N . ARG A 1 179 ? 1.891 -15.557 -4.166 1.00 97.19 179 ARG A N 1
ATOM 1445 C CA . ARG A 1 179 ? 0.989 -15.228 -3.056 1.00 97.19 179 ARG A CA 1
ATOM 1446 C C . ARG A 1 179 ? 1.485 -14.098 -2.143 1.00 97.19 179 ARG A C 1
ATOM 1448 O O . ARG A 1 179 ? 1.244 -14.101 -0.934 1.00 97.19 179 ARG A O 1
ATOM 1455 N N . ARG A 1 180 ? 2.192 -13.125 -2.724 1.00 97.62 180 ARG A N 1
ATOM 1456 C CA . ARG A 1 180 ? 2.819 -11.997 -2.016 1.00 97.62 180 ARG A CA 1
ATOM 1457 C C . ARG A 1 180 ? 1.998 -10.720 -2.025 1.00 97.62 180 ARG A C 1
ATOM 1459 O O . ARG A 1 180 ? 2.382 -9.767 -1.360 1.00 97.62 180 ARG A O 1
ATOM 1466 N N . LEU A 1 181 ? 0.863 -10.685 -2.717 1.00 97.56 181 LEU A N 1
ATOM 1467 C CA . LEU A 1 181 ? -0.070 -9.554 -2.689 1.00 97.56 181 LEU A CA 1
ATOM 1468 C C . LEU A 1 181 ? -1.385 -9.959 -2.030 1.00 97.56 181 LEU A C 1
ATOM 1470 O O . LEU A 1 181 ? -1.833 -11.092 -2.183 1.00 97.56 181 LEU A O 1
ATOM 1474 N N . ILE A 1 182 ? -2.040 -9.037 -1.334 1.00 97.50 182 ILE A N 1
ATOM 1475 C CA . ILE A 1 182 ? -3.280 -9.317 -0.603 1.00 97.50 182 ILE A CA 1
ATOM 1476 C C . ILE A 1 182 ? -4.368 -9.952 -1.496 1.00 97.50 182 ILE A C 1
ATOM 1478 O O . ILE A 1 182 ? -5.034 -10.901 -1.087 1.00 97.50 182 ILE A O 1
ATOM 1482 N N . ASP A 1 183 ? -4.476 -9.531 -2.758 1.00 96.56 183 ASP A N 1
ATOM 1483 C CA . ASP A 1 183 ? -5.482 -10.034 -3.706 1.00 96.56 183 ASP A CA 1
ATOM 1484 C C . ASP A 1 183 ? -5.310 -11.524 -4.035 1.00 96.56 183 ASP A C 1
ATOM 1486 O O . ASP A 1 183 ? -6.277 -12.212 -4.360 1.00 96.56 183 ASP A O 1
ATOM 1490 N N . SER A 1 184 ? -4.087 -12.044 -3.917 1.00 96.25 184 SER A N 1
ATOM 1491 C CA . SER A 1 184 ? -3.760 -13.453 -4.173 1.00 96.25 184 SER A CA 1
ATOM 1492 C C . SER A 1 184 ? -4.118 -14.398 -3.018 1.00 96.25 184 SER A C 1
ATOM 1494 O O . SER A 1 184 ? -4.090 -15.620 -3.177 1.00 96.25 184 SER A O 1
ATOM 1496 N N . VAL A 1 185 ? -4.435 -13.856 -1.837 1.00 95.50 185 VAL A N 1
ATOM 1497 C CA . VAL A 1 185 ? -4.812 -14.648 -0.653 1.00 95.50 185 VAL A CA 1
ATOM 1498 C C . VAL A 1 185 ? -6.257 -14.433 -0.220 1.00 95.50 185 VAL A C 1
ATOM 1500 O O . VAL A 1 185 ? -6.755 -15.191 0.612 1.00 95.50 185 VAL A O 1
ATOM 1503 N N . LEU A 1 186 ? -6.920 -13.416 -0.768 1.00 95.38 186 LEU A N 1
ATOM 1504 C CA . LEU A 1 186 ? -8.334 -13.161 -0.548 1.00 95.38 186 LEU A CA 1
ATOM 1505 C C . LEU A 1 186 ? -9.199 -13.935 -1.553 1.00 95.38 186 LEU A C 1
ATOM 1507 O O . LEU A 1 186 ? -8.862 -13.976 -2.744 1.00 95.38 186 LEU A O 1
ATOM 1511 N N . PRO A 1 187 ? -10.350 -14.468 -1.105 1.00 93.00 187 PRO A N 1
ATOM 1512 C CA . PRO A 1 187 ? -11.410 -14.903 -2.006 1.00 93.00 187 PRO A CA 1
ATOM 1513 C C . PRO A 1 187 ? -11.832 -13.766 -2.958 1.00 93.00 187 PRO A C 1
ATOM 1515 O O . PRO A 1 187 ? -11.830 -12.604 -2.526 1.00 93.00 187 PRO A O 1
ATOM 1518 N N . PRO A 1 188 ? -12.166 -14.052 -4.232 1.00 91.12 188 PRO A N 1
ATOM 1519 C CA . PRO A 1 188 ? -12.524 -13.035 -5.227 1.00 91.12 188 PRO A CA 1
ATOM 1520 C C . PRO A 1 188 ? -13.578 -12.024 -4.755 1.00 91.12 188 PRO A C 1
ATOM 1522 O O . PRO A 1 188 ? -13.411 -10.822 -4.960 1.00 91.12 188 PRO A O 1
ATOM 1525 N N . GLU A 1 189 ? -14.605 -12.496 -4.056 1.00 90.88 189 GLU A N 1
ATOM 1526 C CA . GLU A 1 189 ? -15.711 -11.716 -3.499 1.00 90.88 189 GLU A CA 1
ATOM 1527 C C . GLU A 1 189 ? -15.258 -10.669 -2.470 1.00 90.88 189 GLU A C 1
ATOM 1529 O O . GLU A 1 189 ? -15.855 -9.601 -2.356 1.00 90.88 189 GLU A O 1
ATOM 1534 N N . ASN A 1 190 ? -14.144 -10.920 -1.778 1.00 90.62 190 ASN A N 1
ATOM 1535 C CA . ASN A 1 190 ? -13.612 -10.030 -0.748 1.00 90.62 190 ASN A CA 1
ATOM 1536 C C . ASN A 1 190 ? -12.610 -9.003 -1.292 1.00 90.62 190 ASN A C 1
ATOM 1538 O O . ASN A 1 190 ? -12.268 -8.048 -0.590 1.00 90.62 190 ASN A O 1
ATOM 1542 N N . ARG A 1 191 ? -12.121 -9.158 -2.531 1.00 92.00 191 ARG A N 1
ATOM 1543 C CA . ARG A 1 191 ? -11.072 -8.284 -3.097 1.00 92.00 191 ARG A CA 1
ATOM 1544 C C . ARG A 1 191 ? -11.528 -6.836 -3.241 1.00 92.00 191 ARG A C 1
ATOM 1546 O O . ARG A 1 191 ? -10.763 -5.913 -2.963 1.00 92.00 191 ARG A O 1
ATOM 1553 N N . SER A 1 192 ? -12.788 -6.621 -3.613 1.00 88.56 192 SER A N 1
ATOM 1554 C CA . SER A 1 192 ? -13.356 -5.275 -3.760 1.00 88.56 192 SER A CA 1
ATOM 1555 C C . SER A 1 192 ? -13.349 -4.492 -2.441 1.00 88.56 192 SER A C 1
ATOM 1557 O O . SER A 1 192 ? -13.189 -3.269 -2.467 1.00 88.56 192 SER A O 1
ATOM 1559 N N . LEU A 1 193 ? -13.450 -5.188 -1.302 1.00 87.44 193 LEU A N 1
ATOM 1560 C CA . LEU A 1 193 ? -13.519 -4.621 0.045 1.00 87.44 193 LEU A CA 1
ATOM 1561 C C . LEU A 1 193 ? -12.154 -4.577 0.747 1.00 87.44 193 LEU A C 1
ATOM 1563 O O . LEU A 1 193 ? -11.818 -3.559 1.346 1.00 87.44 193 LEU A O 1
ATOM 1567 N N . LEU A 1 194 ? -11.367 -5.653 0.659 1.00 92.38 194 LEU A N 1
ATOM 1568 C CA . LEU A 1 194 ? -10.155 -5.878 1.464 1.00 92.38 194 LEU A CA 1
ATOM 1569 C C . LEU A 1 194 ? -8.850 -5.884 0.654 1.00 92.38 194 LEU A C 1
ATOM 1571 O O . LEU A 1 194 ? -7.771 -5.849 1.242 1.00 92.38 194 LEU A O 1
ATOM 1575 N N . GLY A 1 195 ? -8.942 -5.942 -0.674 1.00 95.00 195 GLY A N 1
ATOM 1576 C CA . GLY A 1 195 ? -7.798 -6.084 -1.571 1.00 95.00 195 GLY A CA 1
ATOM 1577 C C . GLY A 1 195 ? -7.009 -4.798 -1.823 1.00 95.00 195 GLY A C 1
ATOM 1578 O O . GLY A 1 195 ? -7.136 -3.807 -1.098 1.00 95.00 195 GLY A O 1
ATOM 1579 N N . VAL A 1 196 ? -6.232 -4.759 -2.902 1.00 96.44 196 VAL A N 1
ATOM 1580 C CA . VAL A 1 196 ? -5.627 -3.514 -3.397 1.00 96.44 196 VAL A CA 1
ATOM 1581 C C . VAL A 1 196 ? -6.736 -2.581 -3.895 1.00 96.44 196 VAL A C 1
ATOM 1583 O O . VAL A 1 196 ? -7.619 -2.980 -4.658 1.00 96.44 196 VAL A O 1
ATOM 1586 N N . LYS A 1 197 ? -6.737 -1.318 -3.453 1.00 95.12 197 LYS A N 1
ATOM 1587 C CA . LYS A 1 197 ? -7.703 -0.321 -3.941 1.00 95.12 197 LYS A CA 1
ATOM 1588 C C . LYS A 1 197 ? -7.109 0.438 -5.117 1.00 95.12 197 LYS A C 1
ATOM 1590 O O . LYS A 1 197 ? -6.099 1.108 -4.952 1.00 95.12 197 LYS A O 1
ATOM 1595 N N . TYR A 1 198 ? -7.801 0.428 -6.251 1.00 94.56 198 TYR A N 1
ATOM 1596 C CA . TYR A 1 198 ? -7.551 1.341 -7.366 1.00 94.56 198 TYR A CA 1
ATOM 1597 C C . TYR A 1 198 ? -8.675 2.378 -7.423 1.00 94.56 198 TYR A C 1
ATOM 1599 O O . TYR A 1 198 ? -9.843 2.025 -7.586 1.00 94.56 198 TYR A O 1
ATOM 1607 N N . SER A 1 199 ? -8.334 3.654 -7.264 1.00 91.12 199 SER A N 1
ATOM 1608 C CA . SER A 1 199 ? -9.285 4.769 -7.246 1.00 91.12 199 SER A CA 1
ATOM 1609 C C . SER A 1 199 ? -9.061 5.709 -8.428 1.00 91.12 199 SER A C 1
ATOM 1611 O O . SER A 1 199 ? -7.926 6.060 -8.747 1.00 91.12 199 SER A O 1
ATOM 1613 N N . CYS A 1 200 ? -10.161 6.153 -9.039 1.00 90.44 200 CYS A N 1
ATOM 1614 C CA . CYS A 1 200 ? -10.187 7.109 -10.152 1.00 90.44 200 CYS A CA 1
ATOM 1615 C C . CYS A 1 200 ? -9.511 6.641 -11.453 1.00 90.44 200 CYS A C 1
ATOM 1617 O O . CYS A 1 200 ? -9.125 7.466 -12.268 1.00 90.44 200 CYS A O 1
ATOM 1619 N N . PHE A 1 201 ? -9.416 5.330 -11.686 1.00 90.88 201 PHE A N 1
ATOM 1620 C CA . PHE A 1 201 ? -8.906 4.739 -12.935 1.00 90.88 201 PHE A CA 1
ATOM 1621 C C . PHE A 1 201 ? -9.964 4.674 -14.061 1.00 90.88 201 PHE A C 1
ATOM 1623 O O . PHE A 1 201 ? -9.874 3.834 -14.952 1.00 90.88 201 PHE A O 1
ATOM 1630 N N . TYR A 1 202 ? -10.997 5.521 -14.016 1.00 82.88 202 TYR A N 1
ATOM 1631 C CA . TYR A 1 202 ? -12.036 5.555 -15.050 1.00 82.88 202 TYR A CA 1
ATOM 1632 C C . TYR A 1 202 ? -11.413 5.945 -16.398 1.00 82.88 202 TYR A C 1
ATOM 1634 O O . TYR A 1 202 ? -10.657 6.911 -16.462 1.00 82.88 202 TYR A O 1
ATOM 1642 N N . GLY A 1 203 ? -11.701 5.185 -17.457 1.00 78.44 203 GLY A N 1
ATOM 1643 C CA . GLY A 1 203 ? -11.160 5.444 -18.797 1.00 78.44 203 GLY A CA 1
ATOM 1644 C C . GLY A 1 203 ? -9.680 5.089 -18.990 1.00 78.44 203 GLY A C 1
ATOM 1645 O O . GLY A 1 203 ? -9.140 5.339 -20.066 1.00 78.44 203 GLY A O 1
ATOM 1646 N N . VAL A 1 204 ? -9.015 4.494 -17.992 1.00 83.50 204 VAL A N 1
ATOM 1647 C CA . VAL A 1 204 ? -7.663 3.946 -18.168 1.00 83.50 204 VAL A CA 1
ATOM 1648 C C . VAL A 1 204 ? -7.765 2.591 -18.865 1.00 83.50 204 VAL A C 1
ATOM 1650 O O . VAL A 1 204 ? -8.275 1.628 -18.294 1.00 83.50 204 VAL A O 1
ATOM 1653 N N . ASP A 1 205 ? -7.256 2.519 -20.091 1.00 79.06 205 ASP A N 1
ATOM 1654 C CA . ASP A 1 205 ? -7.094 1.264 -20.824 1.00 79.06 205 ASP A CA 1
ATOM 1655 C C . ASP A 1 205 ? -5.892 0.494 -20.263 1.00 79.06 205 ASP A C 1
ATOM 1657 O O . ASP A 1 205 ? -4.742 0.900 -20.441 1.00 79.06 205 ASP A O 1
ATOM 1661 N N . ARG A 1 206 ? -6.173 -0.611 -19.564 1.00 75.50 206 ARG A N 1
ATOM 1662 C CA . ARG A 1 206 ? -5.164 -1.429 -18.875 1.00 75.50 206 ARG A CA 1
ATOM 1663 C C . ARG A 1 206 ? -4.323 -2.302 -19.807 1.00 75.50 206 ARG A C 1
ATOM 1665 O O . ARG A 1 206 ? -3.427 -2.993 -19.334 1.00 75.50 206 ARG A O 1
ATOM 1672 N N . HIS A 1 207 ? -4.595 -2.287 -21.111 1.00 61.44 207 HIS A N 1
ATOM 1673 C CA . HIS A 1 207 ? -3.883 -3.104 -22.094 1.00 61.44 207 HIS A CA 1
ATOM 1674 C C . HIS A 1 207 ? -3.002 -2.279 -23.040 1.00 61.44 207 HIS A C 1
ATOM 1676 O O . HIS A 1 207 ? -2.256 -2.845 -23.846 1.00 61.44 207 HIS A O 1
ATOM 1682 N N . LYS A 1 208 ? -3.009 -0.944 -22.921 1.00 54.22 208 LYS A N 1
ATOM 1683 C CA . LYS A 1 208 ? -2.039 -0.099 -23.621 1.00 54.22 208 LYS A CA 1
ATOM 1684 C C . LYS A 1 208 ? -0.678 -0.228 -22.949 1.00 54.22 208 LYS A C 1
ATOM 1686 O O . LYS A 1 208 ? -0.443 0.325 -21.877 1.00 54.22 208 LYS A O 1
ATOM 1691 N N . ARG A 1 209 ? 0.248 -0.928 -23.613 1.00 44.25 209 ARG A N 1
ATOM 1692 C CA . ARG A 1 209 ? 1.675 -0.897 -23.267 1.00 44.25 209 ARG A CA 1
ATOM 1693 C C . ARG A 1 209 ? 2.169 0.553 -23.357 1.00 44.25 209 ARG A C 1
ATOM 1695 O O . ARG A 1 209 ? 2.430 1.039 -24.452 1.00 44.25 209 ARG A O 1
ATOM 1702 N N . THR A 1 210 ? 2.249 1.242 -22.220 1.00 45.69 210 THR A N 1
ATOM 1703 C CA . THR A 1 210 ? 3.031 2.481 -22.054 1.00 45.69 210 THR A CA 1
ATOM 1704 C C . THR A 1 210 ? 4.470 2.141 -21.716 1.00 45.69 210 THR A C 1
ATOM 1706 O O . THR A 1 210 ? 4.637 1.405 -20.702 1.00 45.69 210 THR A O 1
#

Sequence (210 aa):
LLLLFRGGRVNFSWLKNPERAVEFLRELEEFLVNLPVMGIAAIIHRPGYVARYAEQYEGSPWRMDKTAFSILIERSAKYARSKGRRLRVFYERAGNREDQDIVAFMENLKTEGMPFDGKNSAAYHGLAAAEFDALVLGKPNRRTKKTPMIQIADLYLYPMAKAGYDDNYKPYLALMKARRLIDSVLPPENRSLLGVKYSCFYGVDRHKRT

Foldseek 3Di:
DVVCCVVCDDVSVVCVPVVVVVVVVVVVLVVLLPDPAADAFAAEPVVLCCVVCCVVPVNDCVVVVLLRLLLRLQLVLVVQVVVVHADEAEDADDDPVVVVVQQVSLVCCLPANRPDDCVVCVVLVTDGNPSSPVRYPDTYHYDHPVPVVNVSNVVSVVLLNLCLQAVVSPSVVSCLVSVRYPCNVDDPVCCPRNGHHYHSSPPRDRHPDD

Radius of gyration: 18.14 Å; chains: 1; bounding box: 51×40×43 Å

Secondary structure (DSSP, 8-state):
-HHHHHTT-GGGGGGGSHHHHHHHHHHHHHHHHHSS--B--EEE-HHHHHHHHTTTTTT-TTHHHHHHHHHHHHHHHHHHHHTT--EEEEEE---HHHHHHHHHHHHHHHHH---S-HHHHGGG-PPPHHHHHHHEEEEEEEE-TTSHHHHHHHHHHHHHHHHTT-TT-HHHHHHHHTT-BGGGTS-HHHHHHHS-EEES-TT--TT---